Protein AF-0000000084527127 (afdb_homodimer)

Structure (mmCIF, N/CA/C/O backbone):
data_AF-0000000084527127-model_v1
#
loop_
_entity.id
_entity.type
_entity.pdbx_description
1 polymer 'Putative transcriptional regulator'
#
loop_
_atom_site.group_PDB
_atom_site.id
_atom_site.type_symbol
_atom_site.label_atom_id
_atom_site.label_alt_id
_atom_site.label_comp_id
_atom_site.label_asym_id
_atom_site.label_entity_id
_atom_site.label_seq_id
_atom_site.pdbx_PDB_ins_code
_atom_site.Cartn_x
_atom_site.Cartn_y
_atom_site.Cartn_z
_atom_site.occupancy
_atom_site.B_iso_or_equiv
_atom_site.auth_seq_id
_atom_site.auth_comp_id
_atom_site.auth_asym_id
_atom_site.auth_atom_id
_atom_site.pdbx_PDB_model_num
ATOM 1 N N . MET A 1 1 ? 4.949 29.25 26.641 1 45.38 1 MET A N 1
ATOM 2 C CA . MET A 1 1 ? 4.742 27.891 27.125 1 45.38 1 MET A CA 1
ATOM 3 C C . MET A 1 1 ? 3.795 27.125 26.219 1 45.38 1 MET A C 1
ATOM 5 O O . MET A 1 1 ? 4.039 25.953 25.906 1 45.38 1 MET A O 1
ATOM 9 N N . SER A 1 2 ? 2.508 27.719 25.766 1 49.47 2 SER A N 1
ATOM 10 C CA . SER A 1 2 ? 1.402 27.188 24.969 1 49.47 2 SER A CA 1
ATOM 11 C C . SER A 1 2 ? 1.816 26.969 23.516 1 49.47 2 SER A C 1
ATOM 13 O O . SER A 1 2 ? 1.464 25.953 22.906 1 49.47 2 SER A O 1
ATOM 15 N N . GLY A 1 3 ? 2.578 27.984 22.953 1 54.62 3 GLY A N 1
ATOM 16 C CA . GLY A 1 3 ? 3.172 27.938 21.625 1 54.62 3 GLY A CA 1
ATOM 17 C C . GLY A 1 3 ? 4.164 26.797 21.453 1 54.62 3 GLY A C 1
ATOM 18 O O . GLY A 1 3 ? 4.238 26.188 20.391 1 54.62 3 GLY A O 1
ATOM 19 N N . ASP A 1 4 ? 4.809 26.531 22.578 1 74.38 4 ASP A N 1
ATOM 20 C CA . ASP A 1 4 ? 5.844 25.5 22.609 1 74.38 4 ASP A CA 1
ATOM 21 C C . ASP A 1 4 ? 5.227 24.094 22.531 1 74.38 4 ASP A C 1
ATOM 23 O O . ASP A 1 4 ? 5.754 23.219 21.844 1 74.38 4 ASP A O 1
ATOM 27 N N . THR A 1 5 ? 3.996 24.109 22.953 1 82.75 5 THR A N 1
ATOM 28 C CA . THR A 1 5 ? 3.332 22.812 22.984 1 82.75 5 THR A CA 1
ATOM 29 C C . THR A 1 5 ? 2.865 22.391 21.594 1 82.75 5 THR A C 1
ATOM 31 O O . THR A 1 5 ? 3.057 21.25 21.188 1 82.75 5 THR A O 1
ATOM 34 N N . THR A 1 6 ? 2.34 23.359 20.875 1 92.12 6 THR A N 1
ATOM 35 C CA . THR A 1 6 ? 1.841 23.062 19.547 1 92.12 6 THR A CA 1
ATOM 36 C C . THR A 1 6 ? 2.992 22.719 18.594 1 92.12 6 THR A C 1
ATOM 38 O O . THR A 1 6 ? 2.865 21.844 17.734 1 92.12 6 THR A O 1
ATOM 41 N N . THR A 1 7 ? 4.066 23.484 18.828 1 93.44 7 THR A N 1
ATOM 42 C CA . THR A 1 7 ? 5.242 23.219 18 1 93.44 7 THR A CA 1
ATOM 43 C C . THR A 1 7 ? 5.773 21.812 18.25 1 93.44 7 THR A C 1
ATOM 45 O O . THR A 1 7 ? 6.152 21.109 17.328 1 93.44 7 THR A O 1
ATOM 48 N N . ASP A 1 8 ? 5.793 21.422 19.5 1 95.25 8 ASP A N 1
ATOM 49 C CA . ASP A 1 8 ? 6.223 20.062 19.859 1 95.25 8 ASP A CA 1
ATOM 50 C C . ASP A 1 8 ? 5.27 19.016 19.297 1 95.25 8 ASP A C 1
ATOM 52 O O . ASP A 1 8 ? 5.707 17.969 18.812 1 95.25 8 ASP A O 1
ATOM 56 N N . LEU A 1 9 ? 3.984 19.312 19.359 1 96.44 9 LEU A N 1
ATOM 57 C CA . LEU A 1 9 ? 2.971 18.406 18.828 1 96.44 9 LEU A CA 1
ATOM 58 C C . LEU A 1 9 ? 3.113 18.25 17.328 1 96.44 9 LEU A C 1
ATOM 60 O O . LEU A 1 9 ? 3 17.156 16.797 1 96.44 9 LEU A O 1
ATOM 64 N N . ARG A 1 10 ? 3.406 19.297 16.688 1 97.62 10 ARG A N 1
ATOM 65 C CA . ARG A 1 10 ? 3.629 19.312 15.242 1 97.62 10 ARG A CA 1
ATOM 66 C C . ARG A 1 10 ? 4.824 18.438 14.867 1 97.62 10 ARG A C 1
ATOM 68 O O . ARG A 1 10 ? 4.73 17.594 13.977 1 97.62 10 ARG A O 1
ATOM 75 N N . SER A 1 11 ? 5.895 18.656 15.555 1 97.69 11 SER A N 1
ATOM 76 C CA . SER A 1 11 ? 7.113 17.906 15.281 1 97.69 11 SER A CA 1
ATOM 77 C C . SER A 1 11 ? 6.91 16.422 15.547 1 97.69 11 SER A C 1
ATOM 79 O O . SER A 1 11 ? 7.32 15.578 14.742 1 97.69 11 SER A O 1
ATOM 81 N N . ASP A 1 12 ? 6.277 16.109 16.578 1 97.38 12 ASP A N 1
ATOM 82 C CA . ASP A 1 12 ? 6.008 14.711 16.922 1 97.38 12 ASP A CA 1
ATOM 83 C C . ASP A 1 12 ? 5.082 14.062 15.898 1 97.38 12 ASP A C 1
ATOM 85 O O . ASP A 1 12 ? 5.285 12.914 15.516 1 97.38 12 ASP A O 1
ATOM 89 N N . PHE A 1 13 ? 4.098 14.82 15.516 1 98.38 13 PHE A N 1
ATOM 90 C CA . PHE A 1 13 ? 3.16 14.328 14.516 1 98.38 13 PHE A CA 1
ATOM 91 C C . PHE A 1 13 ? 3.883 13.992 13.219 1 98.38 13 PHE A C 1
ATOM 93 O O . PHE A 1 13 ? 3.693 12.914 12.656 1 98.38 13 PHE A O 1
ATOM 100 N N . ILE A 1 14 ? 4.711 14.812 12.742 1 98.56 14 ILE A N 1
ATOM 101 C CA . ILE A 1 14 ? 5.453 14.648 11.492 1 98.56 14 ILE A CA 1
ATOM 102 C C . ILE A 1 14 ? 6.328 13.398 11.578 1 98.56 14 ILE A C 1
ATOM 104 O O . ILE A 1 14 ? 6.348 12.578 10.656 1 98.56 14 ILE A O 1
ATOM 108 N N . GLU A 1 15 ? 6.98 13.195 12.711 1 98.25 15 GLU A N 1
ATOM 109 C CA . GLU A 1 15 ? 7.855 12.047 12.898 1 98.25 15 GLU A CA 1
ATOM 110 C C . GLU A 1 15 ? 7.055 10.742 12.945 1 98.25 15 GLU A C 1
ATOM 112 O O . GLU A 1 15 ? 7.43 9.758 12.312 1 98.25 15 GLU A O 1
ATOM 117 N N . ARG A 1 16 ? 5.965 10.766 13.617 1 97.94 16 ARG A N 1
ATOM 118 C CA . ARG A 1 16 ? 5.133 9.578 13.75 1 97.94 16 ARG A CA 1
ATOM 119 C C . ARG A 1 16 ? 4.531 9.18 12.406 1 97.94 16 ARG A C 1
ATOM 121 O O . ARG A 1 16 ? 4.488 7.996 12.062 1 97.94 16 ARG A O 1
ATOM 128 N N . MET A 1 17 ? 4.156 10.148 11.656 1 98.38 17 MET A N 1
ATOM 129 C CA . MET A 1 17 ? 3.586 9.852 10.352 1 98.38 17 MET A CA 1
ATOM 130 C C . MET A 1 17 ? 4.652 9.312 9.398 1 98.38 17 MET A C 1
ATOM 132 O O . MET A 1 17 ? 4.363 8.477 8.547 1 98.38 17 MET A O 1
ATOM 136 N N . GLY A 1 18 ? 5.863 9.82 9.531 1 98.44 18 GLY A N 1
ATOM 137 C CA . GLY A 1 18 ? 6.957 9.242 8.766 1 98.44 18 GLY A CA 1
ATOM 138 C C . GLY A 1 18 ? 7.137 7.758 9.023 1 98.44 18 GLY A C 1
ATOM 139 O O . GLY A 1 18 ? 7.324 6.98 8.086 1 98.44 18 GLY A O 1
ATOM 140 N N . LEU A 1 19 ? 7.043 7.359 10.289 1 97.38 19 LEU A N 1
ATOM 141 C CA . LEU A 1 19 ? 7.195 5.957 10.664 1 97.38 19 LEU A CA 1
ATOM 142 C C . LEU A 1 19 ? 6.027 5.129 10.148 1 97.38 19 LEU A C 1
ATOM 144 O O . LEU A 1 19 ? 6.215 4.004 9.68 1 97.38 19 LEU A O 1
ATOM 148 N N . ILE A 1 20 ? 4.902 5.668 10.242 1 97.12 20 ILE A N 1
ATOM 149 C CA . ILE A 1 20 ? 3.711 4.988 9.75 1 97.12 20 ILE A CA 1
ATOM 150 C C . ILE A 1 20 ? 3.84 4.758 8.242 1 97.12 20 ILE A C 1
ATOM 152 O O . ILE A 1 20 ? 3.576 3.656 7.754 1 97.12 20 ILE A O 1
ATOM 156 N N . ALA A 1 21 ? 4.301 5.766 7.508 1 95.81 21 ALA A N 1
ATOM 157 C CA . ALA A 1 21 ? 4.496 5.625 6.066 1 95.81 21 ALA A CA 1
ATOM 158 C C . ALA A 1 21 ? 5.48 4.508 5.75 1 95.81 21 ALA A C 1
ATOM 160 O O . ALA A 1 21 ? 5.254 3.709 4.84 1 95.81 21 ALA A O 1
ATOM 161 N N . GLN A 1 22 ? 6.484 4.406 6.5 1 92.44 22 GLN A N 1
ATOM 162 C CA . GLN A 1 22 ? 7.48 3.357 6.305 1 92.44 22 GLN A CA 1
ATOM 163 C C . GLN A 1 22 ? 6.863 1.975 6.5 1 92.44 22 GLN A C 1
ATOM 165 O O . GLN A 1 22 ? 7.145 1.052 5.73 1 92.44 22 GLN A O 1
ATOM 170 N N . GLY A 1 23 ? 6.059 1.878 7.477 1 87.88 23 GLY A N 1
ATOM 171 C CA . GLY A 1 23 ? 5.375 0.62 7.727 1 87.88 23 GLY A CA 1
ATOM 172 C C . GLY A 1 23 ? 4.43 0.222 6.609 1 87.88 23 GLY A C 1
ATOM 173 O O . GLY A 1 23 ? 4.109 -0.958 6.453 1 87.88 23 GLY A O 1
ATOM 174 N N . GLU A 1 24 ? 4.051 1.197 5.793 1 89 24 GLU A N 1
ATOM 175 C CA . GLU A 1 24 ? 3.131 0.952 4.688 1 89 24 GLU A CA 1
ATOM 176 C C . GLU A 1 24 ? 3.879 0.831 3.363 1 89 24 GLU A C 1
ATOM 178 O O . GLU A 1 24 ? 3.262 0.76 2.299 1 89 24 GLU A O 1
ATOM 183 N N . GLY A 1 25 ? 5.199 0.896 3.402 1 85.69 25 GLY A N 1
ATOM 184 C CA . GLY A 1 25 ? 6 0.692 2.205 1 85.69 25 GLY A CA 1
ATOM 185 C C . GLY A 1 25 ? 6.34 1.985 1.487 1 85.69 25 GLY A C 1
ATOM 186 O O . GLY A 1 25 ? 6.84 1.963 0.361 1 85.69 25 GLY A O 1
ATOM 187 N N . MET A 1 26 ? 6.082 3.059 2.049 1 92.62 26 MET A N 1
ATOM 188 C CA . MET A 1 26 ? 6.469 4.352 1.493 1 92.62 26 MET A CA 1
ATOM 189 C C . MET A 1 26 ? 7.738 4.875 2.158 1 92.62 26 MET A C 1
ATOM 191 O O . MET A 1 26 ? 8.031 4.523 3.301 1 92.62 26 MET A O 1
ATOM 195 N N . PRO A 1 27 ? 8.469 5.742 1.434 1 96 27 PRO A N 1
ATOM 196 C CA . PRO A 1 27 ? 9.617 6.371 2.1 1 96 27 PRO A CA 1
ATOM 197 C C . PRO A 1 27 ? 9.203 7.219 3.303 1 96 27 PRO A C 1
ATOM 199 O O . PRO A 1 27 ? 8.18 7.902 3.26 1 96 27 PRO A O 1
ATOM 202 N N . ARG A 1 28 ? 10.008 7.129 4.293 1 97.62 28 ARG A N 1
ATOM 203 C CA . ARG A 1 28 ? 9.781 7.922 5.496 1 97.62 28 ARG A CA 1
ATOM 204 C C . ARG A 1 28 ? 9.672 9.406 5.164 1 97.62 28 ARG A C 1
ATOM 206 O O . ARG A 1 28 ? 8.812 10.109 5.699 1 97.62 28 ARG A O 1
ATOM 213 N N . SER A 1 29 ? 10.508 9.906 4.328 1 98.69 29 SER A N 1
ATOM 214 C CA . SER A 1 29 ? 10.555 11.32 3.971 1 98.69 29 SER A CA 1
ATOM 215 C C . SER A 1 29 ? 9.258 11.766 3.301 1 98.69 29 SER A C 1
ATOM 217 O O . SER A 1 29 ? 8.781 12.875 3.537 1 98.69 29 SER A O 1
ATOM 219 N N . ALA A 1 30 ? 8.68 10.914 2.488 1 98.38 30 ALA A N 1
ATOM 220 C CA . ALA A 1 30 ? 7.406 11.25 1.859 1 98.38 30 ALA A CA 1
ATOM 221 C C . ALA A 1 30 ? 6.293 11.344 2.896 1 98.38 30 ALA A C 1
ATOM 223 O O . ALA A 1 30 ? 5.441 12.234 2.82 1 98.38 30 ALA A O 1
ATOM 224 N N . GLY A 1 31 ? 6.375 10.438 3.879 1 98.62 31 GLY A N 1
ATOM 225 C CA . GLY A 1 31 ? 5.418 10.508 4.969 1 98.62 31 GLY A CA 1
ATOM 226 C C . GLY A 1 31 ? 5.535 11.773 5.793 1 98.62 31 GLY A C 1
ATOM 227 O O . GLY A 1 31 ? 4.527 12.398 6.129 1 98.62 31 GLY A O 1
ATOM 228 N N . ARG A 1 32 ? 6.727 12.125 6.066 1 98.88 32 ARG A N 1
ATOM 229 C CA . ARG A 1 32 ? 6.969 13.352 6.816 1 98.88 32 ARG A CA 1
ATOM 230 C C . ARG A 1 32 ? 6.508 14.578 6.027 1 98.88 32 ARG A C 1
ATOM 232 O O . ARG A 1 32 ? 5.918 15.5 6.59 1 98.88 32 ARG A O 1
ATOM 239 N N . MET A 1 33 ? 6.781 14.57 4.793 1 98.88 33 MET A N 1
ATOM 240 C CA . MET A 1 33 ? 6.387 15.695 3.943 1 98.88 33 MET A CA 1
ATOM 241 C C . MET A 1 33 ? 4.871 15.836 3.9 1 98.88 33 MET A C 1
ATOM 243 O O . MET A 1 33 ? 4.344 16.938 4.047 1 98.88 33 MET A O 1
ATOM 247 N N . LEU A 1 34 ? 4.199 14.75 3.723 1 98.81 34 LEU A N 1
ATOM 248 C CA . LEU A 1 34 ? 2.74 14.781 3.697 1 98.81 34 LEU A CA 1
ATOM 249 C C . LEU A 1 34 ? 2.184 15.312 5.016 1 98.81 34 LEU A C 1
ATOM 251 O O . LEU A 1 34 ? 1.292 16.156 5.023 1 98.81 34 LEU A O 1
ATOM 255 N N . ALA A 1 35 ? 2.744 14.812 6.086 1 98.81 35 ALA A N 1
ATOM 256 C CA . ALA A 1 35 ? 2.297 15.227 7.414 1 98.81 35 ALA A CA 1
ATOM 257 C C . ALA A 1 35 ? 2.482 16.734 7.605 1 98.81 35 ALA A C 1
ATOM 259 O O . ALA A 1 35 ? 1.6 17.406 8.141 1 98.81 35 ALA A O 1
ATOM 260 N N . LEU A 1 36 ? 3.578 17.203 7.184 1 98.81 36 LEU A N 1
ATOM 261 C CA . LEU A 1 36 ? 3.877 18.625 7.293 1 98.81 36 LEU A CA 1
ATOM 262 C C . LEU A 1 36 ? 2.867 19.453 6.508 1 98.81 36 LEU A C 1
ATOM 264 O O . LEU A 1 36 ? 2.332 20.438 7.02 1 98.81 36 LEU A O 1
ATOM 268 N N . LEU A 1 37 ? 2.613 19.062 5.324 1 98.81 37 LEU A N 1
ATOM 269 C CA . LEU A 1 37 ? 1.691 19.781 4.461 1 98.81 37 LEU A CA 1
ATOM 270 C C . LEU A 1 37 ? 0.271 19.734 5.012 1 98.81 37 LEU A C 1
ATOM 272 O O . LEU A 1 37 ? -0.479 20.703 4.906 1 98.81 37 LEU A O 1
ATOM 276 N N . ILE A 1 38 ? -0.11 18.641 5.598 1 98.62 38 ILE A N 1
ATOM 277 C CA . ILE A 1 38 ? -1.429 18.516 6.207 1 98.62 38 ILE A CA 1
ATOM 278 C C . ILE A 1 38 ? -1.521 19.438 7.418 1 98.62 38 ILE A C 1
ATOM 280 O O . ILE A 1 38 ? -2.498 20.172 7.574 1 98.62 38 ILE A O 1
ATOM 284 N N . TRP A 1 39 ? -0.528 19.391 8.227 1 98.5 39 TRP A N 1
ATOM 285 C CA . TRP A 1 39 ? -0.552 20.203 9.445 1 98.5 39 TRP A CA 1
ATOM 286 C C . TRP A 1 39 ? -0.608 21.688 9.125 1 98.5 39 TRP A C 1
ATOM 288 O O . TRP A 1 39 ? -1.453 22.422 9.648 1 98.5 39 TRP A O 1
ATOM 298 N N . ASP A 1 40 ? 0.224 22.094 8.227 1 97.81 40 ASP A N 1
ATOM 299 C CA . ASP A 1 40 ? 0.378 23.516 7.973 1 97.81 40 ASP A CA 1
ATOM 300 C C . ASP A 1 40 ? -0.742 24.047 7.074 1 97.81 40 ASP A C 1
ATOM 302 O O . ASP A 1 40 ? -1.19 25.172 7.227 1 97.81 40 ASP A O 1
ATOM 306 N N . GLY A 1 41 ? -1.137 23.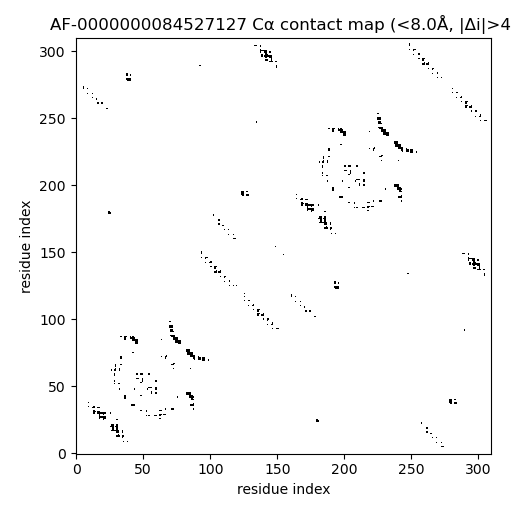266 6.094 1 97.75 41 GLY A N 1
ATOM 307 C CA . GLY A 1 41 ? -2.311 23.578 5.293 1 97.75 41 GLY A CA 1
ATOM 308 C C . GLY A 1 41 ? -2.049 24.656 4.254 1 97.75 41 GLY A C 1
ATOM 309 O O . GLY A 1 41 ? -2.977 25.109 3.58 1 97.75 41 GLY A O 1
ATOM 310 N N . GLU A 1 42 ? -0.783 25.156 4.156 1 96.75 42 GLU A N 1
ATOM 311 C CA . GLU A 1 42 ? -0.398 26.172 3.188 1 96.75 42 GLU A CA 1
ATOM 312 C C . GLU A 1 42 ? 0.731 25.688 2.285 1 96.75 42 GLU A C 1
ATOM 314 O O . GLU A 1 42 ? 1.468 24.766 2.648 1 96.75 42 GLU A O 1
ATOM 319 N N . PRO A 1 43 ? 0.773 26.312 1.081 1 97.69 43 PRO A N 1
ATOM 320 C CA . PRO A 1 43 ? 1.901 25.922 0.23 1 97.69 43 PRO A CA 1
ATOM 321 C C . PRO A 1 43 ? 3.254 26.156 0.9 1 97.69 43 PRO A C 1
ATOM 323 O O . PRO A 1 43 ? 3.441 27.172 1.581 1 97.69 43 PRO A O 1
ATOM 326 N N . ILE A 1 44 ? 4.133 25.203 0.73 1 98.19 44 ILE A N 1
ATOM 327 C CA . ILE A 1 44 ? 5.488 25.328 1.261 1 98.19 44 ILE A CA 1
ATOM 328 C C . ILE A 1 44 ? 6.496 25.25 0.117 1 98.19 44 ILE A C 1
ATOM 330 O O . ILE A 1 44 ? 6.379 24.422 -0.777 1 98.19 44 ILE A O 1
ATOM 334 N N . ALA A 1 45 ? 7.465 26.156 0.136 1 97.75 45 ALA A N 1
ATOM 335 C CA . ALA A 1 45 ? 8.477 26.234 -0.912 1 97.75 45 ALA A CA 1
ATOM 336 C C . ALA A 1 45 ? 9.406 25.031 -0.864 1 97.75 45 ALA A C 1
ATOM 338 O O . ALA A 1 45 ? 9.68 24.484 0.211 1 97.75 45 ALA A O 1
ATOM 339 N N . PHE A 1 46 ? 9.906 24.672 -2.066 1 97.25 46 PHE A N 1
ATOM 340 C CA . PHE A 1 46 ? 10.828 23.562 -2.23 1 97.25 46 PHE A CA 1
ATOM 341 C C . PHE A 1 46 ? 11.977 23.656 -1.229 1 97.25 46 PHE A C 1
ATOM 343 O O . PHE A 1 46 ? 12.242 22.703 -0.494 1 97.25 46 PHE A O 1
ATOM 350 N N . ALA A 1 47 ? 12.547 24.859 -1.05 1 96.81 47 ALA A N 1
ATOM 351 C CA . ALA A 1 47 ? 13.703 25.062 -0.182 1 96.81 47 ALA A CA 1
ATOM 352 C C . ALA A 1 47 ? 13.305 24.969 1.289 1 96.81 47 ALA A C 1
ATOM 354 O O . ALA A 1 47 ? 14.062 24.453 2.113 1 96.81 47 ALA A O 1
ATOM 355 N N . ASP A 1 48 ? 12.18 25.391 1.574 1 98 48 ASP A N 1
ATOM 356 C CA . ASP A 1 48 ? 11.703 25.375 2.955 1 98 48 ASP A CA 1
ATOM 357 C C . ASP A 1 48 ? 11.383 23.953 3.402 1 98 48 ASP A C 1
ATOM 359 O O . ASP A 1 48 ? 11.555 23.609 4.574 1 98 48 ASP A O 1
ATOM 363 N N . LEU A 1 49 ? 10.875 23.141 2.49 1 98.56 49 LEU A N 1
ATOM 364 C CA . LEU A 1 49 ? 10.648 21.734 2.803 1 98.56 49 LEU A CA 1
ATOM 365 C C . LEU A 1 49 ? 11.953 21.047 3.182 1 98.56 49 LEU A C 1
ATOM 367 O O . LEU A 1 49 ? 12.016 20.312 4.172 1 98.56 49 LEU A O 1
ATOM 371 N N . ALA A 1 50 ? 12.992 21.297 2.377 1 98.56 50 ALA A N 1
ATOM 372 C CA . ALA A 1 50 ? 14.305 20.719 2.654 1 98.56 50 ALA A CA 1
ATOM 373 C C . ALA A 1 50 ? 14.805 21.125 4.035 1 98.56 50 ALA A C 1
ATOM 375 O O . ALA A 1 50 ? 15.266 20.297 4.812 1 98.56 50 ALA A O 1
ATOM 376 N N . ALA A 1 51 ? 14.68 22.391 4.363 1 98.44 51 ALA A N 1
ATOM 377 C CA . ALA A 1 51 ? 15.164 22.938 5.625 1 98.44 51 ALA A CA 1
ATOM 378 C C . ALA A 1 51 ? 14.344 22.422 6.801 1 98.44 51 ALA A C 1
ATOM 380 O O . ALA A 1 51 ? 14.906 21.969 7.801 1 98.44 51 ALA A O 1
ATOM 381 N N . THR A 1 52 ? 13 22.438 6.699 1 98.19 52 THR A N 1
ATOM 382 C CA . THR A 1 52 ? 12.109 22.078 7.793 1 98.19 52 THR A CA 1
ATOM 383 C C . THR A 1 52 ? 12.219 20.578 8.109 1 98.19 52 THR A C 1
ATOM 385 O O . THR A 1 52 ? 12.242 20.188 9.281 1 98.19 52 THR A O 1
ATOM 388 N N . LEU A 1 53 ? 12.375 19.781 7.035 1 98.62 53 LEU A N 1
ATOM 389 C CA . LEU A 1 53 ? 12.406 18.344 7.211 1 98.62 53 LEU A CA 1
ATOM 390 C C . LEU A 1 53 ? 13.844 17.844 7.367 1 98.62 53 LEU A C 1
ATOM 392 O O . LEU A 1 53 ? 14.062 16.672 7.707 1 98.62 53 LEU A O 1
ATOM 396 N N . GLN A 1 54 ? 14.773 18.672 7.066 1 98.5 54 GLN A N 1
ATOM 397 C CA . GLN A 1 54 ? 16.188 18.344 7.168 1 98.5 54 GLN A CA 1
ATOM 398 C C . GLN A 1 54 ? 16.547 17.172 6.258 1 98.5 54 GLN A C 1
ATOM 400 O O . GLN A 1 54 ? 17.156 16.203 6.703 1 98.5 54 GLN A O 1
ATOM 405 N N . ILE A 1 55 ? 16.234 17.328 5.027 1 98.62 55 ILE A N 1
ATOM 406 C CA . ILE A 1 55 ? 16.562 16.359 4 1 98.62 55 ILE A CA 1
ATOM 407 C C . ILE A 1 55 ? 17.188 17.062 2.795 1 98.62 55 ILE A C 1
ATOM 409 O O . ILE A 1 55 ? 17.109 18.281 2.678 1 98.62 55 ILE A O 1
ATOM 413 N N . SER A 1 56 ? 17.812 16.312 1.899 1 98.5 56 SER A N 1
ATOM 414 C CA . SER A 1 56 ? 18.453 16.859 0.711 1 98.5 56 SER A CA 1
ATOM 415 C C . SER A 1 56 ? 17.422 17.328 -0.31 1 98.5 56 SER A C 1
ATOM 417 O O . SER A 1 56 ? 16.266 16.922 -0.256 1 98.5 56 SER A O 1
ATOM 419 N N . ARG A 1 57 ? 17.828 18.172 -1.249 1 97.62 57 ARG A N 1
ATOM 420 C CA . ARG A 1 57 ? 17 18.609 -2.363 1 97.62 57 ARG A CA 1
ATOM 421 C C . ARG A 1 57 ? 16.562 17.422 -3.213 1 97.62 57 ARG A C 1
ATOM 423 O O . ARG A 1 57 ? 15.43 17.391 -3.713 1 97.62 57 ARG A O 1
ATOM 430 N N . GLY A 1 58 ? 17.469 16.516 -3.439 1 98.31 58 GLY A N 1
ATOM 431 C CA . GLY A 1 58 ? 17.109 15.305 -4.156 1 98.31 58 GLY A CA 1
ATOM 432 C C . GLY A 1 58 ? 16 14.516 -3.48 1 98.31 58 GLY A C 1
ATOM 433 O O . GLY A 1 58 ? 15.102 14.008 -4.148 1 98.31 58 GLY A O 1
ATOM 434 N N . ASN A 1 59 ? 16.062 14.406 -2.18 1 98.62 59 ASN A N 1
ATOM 435 C CA . ASN A 1 59 ? 15.031 13.711 -1.416 1 98.62 59 ASN A CA 1
ATOM 436 C C . ASN A 1 59 ? 13.695 14.445 -1.482 1 98.62 59 ASN A C 1
ATOM 438 O O . ASN A 1 59 ? 12.648 13.82 -1.623 1 98.62 59 ASN A O 1
ATOM 442 N N . VAL A 1 60 ? 13.727 15.742 -1.4 1 98.62 60 VAL A N 1
ATOM 443 C CA . VAL A 1 60 ? 12.5 16.531 -1.577 1 98.62 60 VAL A CA 1
ATOM 444 C C . VAL A 1 60 ? 11.891 16.219 -2.939 1 98.62 60 VAL A C 1
ATOM 446 O O . VAL A 1 60 ? 10.688 15.945 -3.039 1 98.62 60 VAL A O 1
ATOM 449 N N . SER A 1 61 ? 12.68 16.297 -3.979 1 98.5 61 SER A N 1
ATOM 450 C CA . SER A 1 61 ? 12.195 16.047 -5.336 1 98.5 61 SER A CA 1
ATOM 451 C C . SER A 1 61 ? 11.539 14.68 -5.453 1 98.5 61 SER A C 1
ATOM 453 O O . SER A 1 61 ? 10.438 14.555 -5.98 1 98.5 61 SER A O 1
ATOM 455 N N . THR A 1 62 ? 12.18 13.656 -4.93 1 98.12 62 THR A N 1
ATOM 456 C CA . THR A 1 62 ? 11.68 12.289 -5.047 1 98.12 62 THR A CA 1
ATOM 457 C C . THR A 1 62 ? 10.422 12.102 -4.207 1 98.12 62 THR A C 1
ATOM 459 O O . THR A 1 62 ? 9.461 11.461 -4.645 1 98.12 62 THR A O 1
ATOM 462 N N . SER A 1 63 ? 10.438 12.633 -3.006 1 98.44 63 SER A N 1
ATOM 463 C CA . SER A 1 63 ? 9.266 12.539 -2.143 1 98.44 63 SER A CA 1
ATOM 464 C C . SER A 1 63 ? 8.07 13.266 -2.752 1 98.44 63 SER A C 1
ATOM 466 O O . SER A 1 63 ? 6.953 12.734 -2.768 1 98.44 63 SER A O 1
ATOM 468 N N . ALA A 1 64 ? 8.328 14.438 -3.254 1 98.44 64 ALA A N 1
ATOM 469 C CA . ALA A 1 64 ? 7.27 15.219 -3.887 1 98.44 64 ALA A CA 1
ATOM 470 C C . ALA A 1 64 ? 6.711 14.5 -5.109 1 98.44 64 ALA A C 1
ATOM 472 O O . ALA A 1 64 ? 5.492 14.422 -5.293 1 98.44 64 ALA A O 1
ATOM 473 N N . ARG A 1 65 ? 7.547 14.031 -5.898 1 98 65 ARG A N 1
ATOM 474 C CA . ARG A 1 65 ? 7.113 13.32 -7.102 1 98 65 ARG A CA 1
ATOM 475 C C . ARG A 1 65 ? 6.246 12.117 -6.742 1 98 65 ARG A C 1
ATOM 477 O O . ARG A 1 65 ? 5.227 11.875 -7.387 1 98 65 ARG A O 1
ATOM 484 N N . LEU A 1 66 ? 6.641 11.367 -5.777 1 96.75 66 LEU A N 1
ATOM 485 C CA . LEU A 1 66 ? 5.863 10.211 -5.332 1 96.75 66 LEU A CA 1
ATOM 486 C C . LEU A 1 66 ? 4.48 10.641 -4.852 1 96.75 66 LEU A C 1
ATOM 488 O O . LEU A 1 66 ? 3.475 10.039 -5.219 1 96.75 66 LEU A O 1
ATOM 492 N N . LEU A 1 67 ? 4.457 11.656 -4.043 1 98.12 67 LEU A N 1
ATOM 493 C CA . LEU A 1 67 ? 3.191 12.125 -3.492 1 98.12 67 LEU A CA 1
ATOM 494 C C . LEU A 1 67 ? 2.305 12.711 -4.586 1 98.12 67 LEU A C 1
ATOM 496 O O . LEU A 1 67 ? 1.079 12.594 -4.527 1 98.12 67 LEU A O 1
ATOM 500 N N . GLU A 1 68 ? 2.932 13.336 -5.613 1 97.88 68 GLU A N 1
ATOM 501 C CA . GLU A 1 68 ? 2.184 13.82 -6.773 1 97.88 68 GLU A CA 1
ATOM 502 C C . GLU A 1 68 ? 1.609 12.656 -7.578 1 97.88 68 GLU A C 1
ATOM 504 O O . GLU A 1 68 ? 0.447 12.695 -7.988 1 97.88 68 GLU A O 1
ATOM 509 N N . GLU A 1 69 ? 2.395 11.688 -7.785 1 95.56 69 GLU A N 1
ATOM 510 C CA . GLU A 1 69 ? 1.963 10.5 -8.523 1 95.56 69 GLU A CA 1
ATOM 511 C C . GLU A 1 69 ? 0.776 9.828 -7.844 1 95.56 69 GLU A C 1
ATOM 513 O O . GLU A 1 69 ? -0.085 9.25 -8.508 1 95.56 69 GLU A O 1
ATOM 518 N N . ARG A 1 70 ? 0.696 9.93 -6.535 1 95.75 70 ARG A N 1
ATOM 519 C CA . ARG A 1 70 ? -0.378 9.297 -5.77 1 95.75 70 ARG A CA 1
ATOM 520 C C . ARG A 1 70 ? -1.573 10.234 -5.633 1 95.75 70 ARG A C 1
ATOM 522 O O . ARG A 1 70 ? -2.568 9.898 -4.992 1 95.75 70 ARG A O 1
ATOM 529 N N . GLY A 1 71 ? -1.429 11.445 -6.133 1 97.38 71 GLY A N 1
ATOM 530 C CA . GLY A 1 71 ? -2.529 12.391 -6.129 1 97.38 71 GLY A CA 1
ATOM 531 C C . GLY A 1 71 ? -2.701 13.102 -4.797 1 97.38 71 GLY A C 1
ATOM 532 O O . GLY A 1 71 ? -3.74 13.719 -4.547 1 97.38 71 GLY A O 1
ATOM 533 N N . LEU A 1 72 ? -1.677 13.094 -3.928 1 98.31 72 LEU A N 1
ATOM 534 C CA . LEU A 1 72 ? -1.808 13.609 -2.568 1 98.31 72 LEU A CA 1
ATOM 535 C C . LEU A 1 72 ? -1.333 15.055 -2.488 1 98.31 72 LEU A C 1
ATOM 537 O O . LEU A 1 72 ? -1.824 15.828 -1.665 1 98.31 72 LEU A O 1
ATOM 541 N N . VAL A 1 73 ? -0.373 15.391 -3.332 1 98.62 73 VAL A N 1
ATOM 542 C CA . VAL A 1 73 ? 0.256 16.703 -3.316 1 98.62 73 VAL A CA 1
ATOM 543 C C . VAL A 1 73 ? 0.266 17.297 -4.727 1 98.62 73 VAL A C 1
ATOM 545 O O . VAL A 1 73 ? 0.256 16.547 -5.715 1 98.62 73 VAL A O 1
ATOM 548 N N . ARG A 1 74 ? 0.222 18.531 -4.816 1 98.19 74 ARG A N 1
ATOM 549 C CA . ARG A 1 74 ? 0.343 19.203 -6.102 1 98.19 74 ARG A CA 1
ATOM 550 C C . ARG A 1 74 ? 1.343 20.359 -6.016 1 98.19 74 ARG A C 1
ATOM 552 O O . ARG A 1 74 ? 1.554 20.922 -4.945 1 98.19 74 ARG A O 1
ATOM 559 N N . ARG A 1 75 ? 1.88 20.656 -7.133 1 97.25 75 ARG A N 1
ATOM 560 C CA . ARG A 1 75 ? 2.752 21.828 -7.27 1 97.25 75 ARG A CA 1
ATOM 561 C C . ARG A 1 75 ? 1.945 23.078 -7.59 1 97.25 75 ARG A C 1
ATOM 563 O O . ARG A 1 75 ? 0.981 23.031 -8.352 1 97.25 75 ARG A O 1
ATOM 570 N N . VAL A 1 76 ? 2.342 24.109 -6.93 1 95.44 76 VAL A N 1
ATOM 571 C CA . VAL A 1 76 ? 1.717 25.391 -7.25 1 95.44 76 VAL A CA 1
ATOM 572 C C . VAL A 1 76 ? 2.795 26.438 -7.516 1 95.44 76 VAL A C 1
ATOM 574 O O . VAL A 1 76 ? 3.883 26.375 -6.938 1 95.44 76 VAL A O 1
ATOM 577 N N . SER A 1 77 ? 2.586 27.281 -8.523 1 88.12 77 SER A N 1
ATOM 578 C CA . SER A 1 77 ? 3.525 28.344 -8.859 1 88.12 77 SER A CA 1
ATOM 579 C C . SER A 1 77 ? 3.035 29.688 -8.352 1 88.12 77 SER A C 1
ATOM 581 O O . SER A 1 77 ? 1.83 29.953 -8.336 1 88.12 77 SER A O 1
ATOM 583 N N . ARG A 1 78 ? 3.939 30.344 -7.801 1 87.44 78 ARG A N 1
ATOM 584 C CA . ARG A 1 78 ? 3.709 31.75 -7.473 1 87.44 78 ARG A CA 1
ATOM 585 C C . ARG A 1 78 ? 4.445 32.656 -8.438 1 87.44 78 ARG A C 1
ATOM 587 O O . ARG A 1 78 ? 5.672 32.594 -8.562 1 87.44 78 ARG A O 1
ATOM 594 N N . PRO A 1 79 ? 3.693 33.406 -9.18 1 82.62 79 PRO A N 1
ATOM 595 C CA . PRO A 1 79 ? 4.266 34.25 -10.25 1 82.62 79 PRO A CA 1
ATOM 596 C C . PRO A 1 79 ? 5.566 34.938 -9.828 1 82.62 79 PRO A C 1
ATOM 598 O O . PRO A 1 79 ? 6.504 35.031 -10.625 1 82.62 79 PRO A O 1
ATOM 601 N N . ALA A 1 80 ? 5.602 35.469 -8.82 1 85.19 80 ALA A N 1
ATOM 602 C CA . ALA A 1 80 ? 6.742 36.281 -8.445 1 85.19 80 ALA A CA 1
ATOM 603 C C . ALA A 1 80 ? 7.895 35.438 -7.914 1 85.19 80 ALA A C 1
ATOM 605 O O . ALA A 1 80 ? 8.961 35.969 -7.598 1 85.19 80 ALA A O 1
ATOM 606 N N . GLU A 1 81 ? 7.629 34.188 -7.977 1 84.38 81 GLU A N 1
ATOM 607 C CA . GLU A 1 81 ? 8.641 33.312 -7.375 1 84.38 81 GLU A CA 1
ATOM 608 C C . GLU A 1 81 ? 9.125 32.25 -8.367 1 84.38 81 GLU A C 1
ATOM 610 O O . GLU A 1 81 ? 8.336 31.734 -9.156 1 84.38 81 GLU A O 1
ATOM 615 N N . ARG A 1 82 ? 10.406 32 -8.258 1 83.38 82 ARG A N 1
ATOM 616 C CA . ARG A 1 82 ? 11.062 31.125 -9.234 1 83.38 82 ARG A CA 1
ATOM 617 C C . ARG A 1 82 ? 11.156 29.703 -8.703 1 83.38 82 ARG A C 1
ATOM 619 O O . ARG A 1 82 ? 11.875 28.875 -9.266 1 83.38 82 ARG A O 1
ATOM 626 N N . GLN A 1 83 ? 10.453 29.5 -7.547 1 89.44 83 GLN A N 1
ATOM 627 C CA . GLN A 1 83 ? 10.547 28.156 -7.02 1 89.44 83 GLN A CA 1
ATOM 628 C C . GLN A 1 83 ? 9.172 27.484 -6.949 1 89.44 83 GLN A C 1
ATOM 630 O O . GLN A 1 83 ? 8.148 28.172 -6.926 1 89.44 83 GLN A O 1
ATOM 635 N N . ASP A 1 84 ? 9.289 26.094 -6.918 1 93.88 84 ASP A N 1
ATOM 636 C CA . ASP A 1 84 ? 8.055 25.328 -6.773 1 93.88 84 ASP A CA 1
ATOM 637 C C . ASP A 1 84 ? 7.539 25.375 -5.34 1 93.88 84 ASP A C 1
ATOM 639 O O . ASP A 1 84 ? 8.328 25.375 -4.391 1 93.88 84 ASP A O 1
ATOM 643 N N . PHE A 1 85 ? 6.281 25.516 -5.262 1 97.88 85 PHE A N 1
ATOM 644 C CA . PHE A 1 85 ? 5.59 25.328 -3.992 1 97.88 85 PHE A CA 1
ATOM 645 C C . PHE A 1 85 ? 4.719 24.078 -4.023 1 97.88 85 PHE A C 1
ATOM 647 O O . PHE A 1 85 ? 4.215 23.703 -5.082 1 97.88 85 PHE A O 1
ATOM 654 N N . PHE A 1 86 ? 4.578 23.469 -2.852 1 98.44 86 PHE A N 1
ATOM 655 C CA . PHE A 1 86 ? 3.795 22.234 -2.744 1 98.44 86 PHE A CA 1
ATOM 656 C C . PHE A 1 86 ? 2.705 22.391 -1.688 1 98.44 86 PHE A C 1
ATOM 658 O O . PHE A 1 86 ? 2.932 22.984 -0.635 1 98.44 86 PHE A O 1
ATOM 665 N N . GLN A 1 87 ? 1.629 21.828 -1.969 1 98.38 87 GLN A N 1
ATOM 666 C CA . GLN A 1 87 ? 0.528 21.766 -1.013 1 98.38 87 GLN A CA 1
ATOM 667 C C . GLN A 1 87 ? -0.29 20.5 -1.198 1 98.38 87 GLN A C 1
ATOM 669 O O . GLN A 1 87 ? -0.179 19.828 -2.227 1 98.38 87 GLN A O 1
ATOM 674 N N . ILE A 1 88 ? -1.032 20.141 -0.17 1 98.31 88 ILE A N 1
ATOM 675 C CA . ILE A 1 88 ? -1.945 19.016 -0.296 1 98.31 88 ILE A CA 1
ATOM 676 C C . ILE A 1 88 ? -2.906 19.25 -1.458 1 98.31 88 ILE A C 1
ATOM 678 O O . ILE A 1 88 ? -3.398 20.359 -1.645 1 98.31 88 ILE A O 1
ATOM 682 N N . ALA A 1 89 ? -3.141 18.234 -2.244 1 97.81 89 ALA A N 1
ATOM 683 C CA . ALA A 1 89 ? -4.047 18.344 -3.383 1 97.81 89 ALA A CA 1
ATOM 684 C C . ALA A 1 89 ? -5.5 18.422 -2.924 1 97.81 89 ALA A C 1
ATOM 686 O O . ALA A 1 89 ? -5.855 17.891 -1.872 1 97.81 89 ALA A O 1
ATOM 687 N N . PRO A 1 90 ? -6.32 19.141 -3.797 1 94.25 90 PRO A N 1
ATOM 688 C CA . PRO A 1 90 ? -7.758 19.047 -3.529 1 94.25 90 PRO A CA 1
ATOM 689 C C . PRO A 1 90 ? -8.281 17.609 -3.609 1 94.25 90 PRO A C 1
ATOM 691 O O . PRO A 1 90 ? -7.867 16.844 -4.484 1 94.25 90 PRO A O 1
ATOM 694 N N . ASN A 1 91 ? -9.117 17.156 -2.73 1 94.81 91 ASN A N 1
ATOM 695 C CA . ASN A 1 91 ? -9.68 15.812 -2.691 1 94.81 91 ASN A CA 1
ATOM 696 C C . ASN A 1 91 ? -8.586 14.742 -2.693 1 94.81 91 ASN A C 1
ATOM 698 O O . ASN A 1 91 ? -8.719 13.711 -3.359 1 94.81 91 ASN A O 1
ATOM 702 N N . ALA A 1 92 ? -7.469 15.062 -2.09 1 97.62 92 ALA A N 1
ATOM 703 C CA . ALA A 1 92 ? -6.262 14.242 -2.107 1 97.62 92 ALA A CA 1
ATOM 704 C C . ALA A 1 92 ? -6.586 12.781 -1.78 1 97.62 92 ALA A C 1
ATOM 706 O O . ALA A 1 92 ? -6.188 11.875 -2.508 1 97.62 92 ALA A O 1
ATOM 707 N N . PHE A 1 93 ? -7.41 12.547 -0.759 1 97.69 93 PHE A N 1
ATOM 708 C CA . PHE A 1 93 ? -7.645 11.195 -0.272 1 97.69 93 PHE A CA 1
ATOM 709 C C . PHE A 1 93 ? -8.531 10.414 -1.237 1 97.69 93 PHE A C 1
ATOM 711 O O . PHE A 1 93 ? -8.281 9.242 -1.501 1 97.69 93 PHE A O 1
ATOM 718 N N . LEU A 1 94 ? -9.477 11.078 -1.774 1 96.75 94 LEU A N 1
ATOM 719 C CA . LEU A 1 94 ? -10.305 10.453 -2.799 1 96.75 94 LEU A CA 1
ATOM 720 C C . LEU A 1 94 ? -9.484 10.156 -4.051 1 96.75 94 LEU A C 1
ATOM 722 O O . LEU A 1 94 ? -9.633 9.094 -4.66 1 96.75 94 LEU A O 1
ATOM 726 N N . SER A 1 95 ? -8.672 11.102 -4.434 1 96.31 95 SER A N 1
ATOM 727 C CA . SER A 1 95 ? -7.812 10.906 -5.602 1 96.31 95 SER A CA 1
ATOM 728 C C . SER A 1 95 ? -6.871 9.727 -5.406 1 96.31 95 SER A C 1
ATOM 730 O O . SER A 1 95 ? -6.691 8.914 -6.316 1 96.31 95 SER A O 1
ATOM 732 N N . MET A 1 96 ? -6.309 9.672 -4.254 1 96.44 96 MET A N 1
ATOM 733 C CA . MET A 1 96 ? -5.414 8.562 -3.936 1 96.44 96 MET A CA 1
ATOM 734 C C . MET A 1 96 ? -6.148 7.227 -4.031 1 96.44 96 MET A C 1
ATOM 736 O O . MET A 1 96 ? -5.645 6.277 -4.633 1 96.44 96 MET A O 1
ATOM 740 N N . LEU A 1 97 ? -7.336 7.117 -3.504 1 97.12 97 LEU A N 1
ATOM 741 C CA . LEU A 1 97 ? -8.109 5.879 -3.518 1 97.12 97 LEU A CA 1
ATOM 742 C C . LEU A 1 97 ? -8.5 5.5 -4.941 1 97.12 97 LEU A C 1
ATOM 744 O O . LEU A 1 97 ? -8.453 4.32 -5.309 1 97.12 97 LEU A O 1
ATOM 748 N N . ASN A 1 98 ? -8.852 6.504 -5.711 1 95.62 98 ASN A N 1
ATOM 749 C CA . ASN A 1 98 ? -9.227 6.227 -7.094 1 95.62 98 ASN A CA 1
ATOM 750 C C . ASN A 1 98 ? -8.039 5.711 -7.902 1 95.62 98 ASN A C 1
ATOM 752 O O . ASN A 1 98 ? -8.188 4.777 -8.695 1 95.62 98 ASN A O 1
ATOM 756 N N . GLY A 1 99 ? -6.914 6.328 -7.715 1 95.12 99 GLY A N 1
ATOM 757 C CA . GLY A 1 99 ? -5.719 5.816 -8.367 1 95.12 99 GLY A CA 1
ATOM 758 C C . GLY A 1 99 ? -5.375 4.398 -7.957 1 95.12 99 GLY A C 1
ATOM 759 O O . GLY A 1 99 ? -4.996 3.578 -8.797 1 95.12 99 GLY A O 1
ATOM 760 N N . THR A 1 100 ? -5.543 4.094 -6.699 1 96.06 100 THR A N 1
ATOM 761 C CA . THR A 1 100 ? -5.297 2.746 -6.191 1 96.06 100 THR A CA 1
ATOM 762 C C . THR A 1 100 ? -6.27 1.748 -6.812 1 96.06 100 THR A C 1
ATOM 764 O O . THR A 1 100 ? -5.871 0.652 -7.211 1 96.06 100 THR A O 1
ATOM 767 N N . ARG A 1 101 ? -7.496 2.135 -6.895 1 95.88 101 ARG A N 1
ATOM 768 C CA . ARG A 1 101 ? -8.508 1.265 -7.477 1 95.88 101 ARG A CA 1
ATOM 769 C C . ARG A 1 101 ? -8.164 0.901 -8.914 1 95.88 101 ARG A C 1
ATOM 771 O O . ARG A 1 101 ? -8.297 -0.255 -9.32 1 95.88 101 ARG A O 1
ATOM 778 N N . VAL A 1 102 ? -7.719 1.839 -9.648 1 95.25 102 VAL A N 1
ATOM 779 C CA . VAL A 1 102 ? -7.336 1.597 -11.039 1 95.25 102 VAL A CA 1
ATOM 780 C C . VAL A 1 102 ? -6.184 0.598 -11.094 1 95.25 102 VAL A C 1
ATOM 782 O O . VAL A 1 102 ? -6.199 -0.337 -11.898 1 95.25 102 VAL A O 1
ATOM 785 N N . ARG A 1 103 ? -5.195 0.78 -10.242 1 95.88 103 ARG A N 1
ATOM 786 C CA . ARG A 1 103 ? -4.051 -0.126 -10.219 1 95.88 103 ARG A CA 1
ATOM 787 C C . ARG A 1 103 ? -4.477 -1.539 -9.836 1 95.88 103 ARG A C 1
ATOM 789 O O . ARG A 1 103 ? -4.004 -2.516 -10.422 1 95.88 103 ARG A O 1
ATOM 796 N N . ILE A 1 104 ? -5.41 -1.655 -8.914 1 97.56 104 ILE A N 1
ATOM 797 C CA . ILE A 1 104 ? -5.91 -2.947 -8.461 1 97.56 104 ILE A CA 1
ATOM 798 C C . ILE A 1 104 ? -6.672 -3.633 -9.586 1 97.56 104 ILE A C 1
ATOM 800 O O . ILE A 1 104 ? -6.473 -4.824 -9.844 1 97.56 104 ILE A O 1
ATOM 804 N N . GLU A 1 105 ? -7.457 -2.906 -10.242 1 96.69 105 GLU A N 1
ATOM 805 C CA . GLU A 1 105 ? -8.227 -3.461 -11.352 1 96.69 105 GLU A CA 1
ATOM 806 C C . GLU A 1 105 ? -7.312 -3.904 -12.492 1 96.69 105 GLU A C 1
ATOM 808 O O . GLU A 1 105 ? -7.562 -4.926 -13.133 1 96.69 105 GLU A O 1
ATOM 813 N N . ASN A 1 106 ? -6.285 -3.15 -12.695 1 96.62 106 ASN A N 1
ATOM 814 C CA . ASN A 1 106 ? -5.305 -3.555 -13.695 1 96.62 106 ASN A CA 1
ATOM 815 C C . ASN A 1 106 ? -4.609 -4.859 -13.305 1 96.62 106 ASN A C 1
ATOM 817 O O . ASN A 1 106 ? -4.422 -5.738 -14.148 1 96.62 106 ASN A O 1
ATOM 821 N 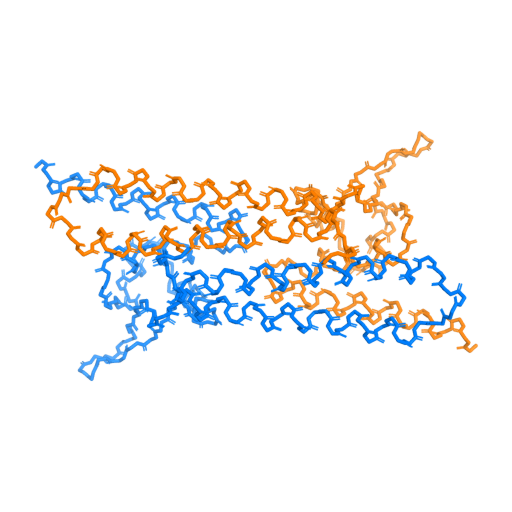N . ALA A 1 107 ? -4.242 -4.941 -12.086 1 97.88 107 ALA A N 1
ATOM 822 C CA . ALA A 1 107 ? -3.611 -6.164 -11.602 1 97.88 107 ALA A CA 1
ATOM 823 C C . ALA A 1 107 ? -4.539 -7.363 -11.766 1 97.88 107 ALA A C 1
ATOM 825 O O . ALA A 1 107 ? -4.129 -8.406 -12.281 1 97.88 107 ALA A O 1
ATOM 826 N N . MET A 1 108 ? -5.758 -7.207 -11.391 1 97.44 108 MET A N 1
ATOM 827 C CA . MET A 1 108 ? -6.758 -8.258 -11.539 1 97.44 108 MET A CA 1
ATOM 828 C C . MET A 1 108 ? -6.898 -8.672 -13 1 97.44 108 MET A C 1
ATOM 830 O O . MET A 1 108 ? -6.977 -9.867 -13.305 1 97.44 108 MET A O 1
ATOM 834 N N . GLY A 1 109 ? -6.922 -7.668 -13.859 1 97.56 109 GLY A N 1
ATOM 835 C CA . GLY A 1 109 ? -7.035 -7.941 -15.281 1 97.56 109 GLY A CA 1
ATOM 836 C C . GLY A 1 109 ? -5.887 -8.766 -15.82 1 97.56 109 GLY A C 1
ATOM 837 O O . GLY A 1 109 ? -6.09 -9.648 -16.656 1 97.56 109 GLY A O 1
ATOM 838 N N . GLU A 1 110 ? -4.719 -8.508 -15.383 1 97.69 110 GLU A N 1
ATOM 839 C CA . GLU A 1 110 ? -3.553 -9.266 -15.82 1 97.69 110 GLU A CA 1
ATOM 840 C C . GLU A 1 110 ? -3.65 -10.727 -15.391 1 97.69 110 GLU A C 1
ATOM 842 O O . GLU A 1 110 ? -3.314 -11.625 -16.156 1 97.69 110 GLU A O 1
ATOM 847 N N . ILE A 1 111 ? -4.117 -10.984 -14.18 1 98.31 111 ILE A N 1
ATOM 848 C CA . ILE A 1 111 ? -4.277 -12.344 -13.68 1 98.31 111 ILE A CA 1
ATOM 849 C C . ILE A 1 111 ? -5.352 -13.07 -14.484 1 98.31 111 ILE A C 1
ATOM 851 O O . ILE A 1 111 ? -5.172 -14.227 -14.883 1 98.31 111 ILE A O 1
ATOM 855 N N . GLU A 1 112 ? -6.418 -12.406 -14.766 1 97.88 112 GLU A N 1
ATOM 856 C CA . GLU A 1 112 ? -7.527 -12.992 -15.508 1 97.88 112 GLU A CA 1
ATOM 857 C C . GLU A 1 112 ? -7.105 -13.352 -16.938 1 97.88 112 GLU A C 1
ATOM 859 O O . GLU A 1 112 ? -7.543 -14.367 -17.484 1 97.88 112 GLU A O 1
ATOM 864 N N . LYS A 1 113 ? -6.301 -12.516 -17.516 1 97.5 113 LYS A N 1
ATOM 865 C CA . LYS A 1 113 ? -5.781 -12.828 -18.844 1 97.5 113 LYS A CA 1
ATOM 866 C C . LYS A 1 113 ? -5 -14.133 -18.844 1 97.5 113 LYS A C 1
ATOM 868 O O . LYS A 1 113 ? -5.133 -14.953 -19.766 1 97.5 113 LYS A O 1
ATOM 873 N N . VAL A 1 114 ? -4.203 -14.328 -17.844 1 97.81 114 VAL A N 1
ATOM 874 C CA . VAL A 1 114 ? -3.438 -15.562 -17.734 1 97.81 114 VAL A CA 1
ATOM 875 C C . VAL A 1 114 ? -4.387 -16.75 -17.547 1 97.81 114 VAL A C 1
ATOM 877 O O . VAL A 1 114 ? -4.227 -17.797 -18.172 1 97.81 114 VAL A O 1
ATOM 880 N N . LEU A 1 115 ? -5.398 -16.562 -16.688 1 97.62 115 LEU A N 1
ATOM 881 C CA . LEU A 1 115 ? -6.363 -17.625 -16.422 1 97.62 115 LEU A CA 1
ATOM 882 C C . LEU A 1 115 ? -7.086 -18.047 -17.703 1 97.62 115 LEU A C 1
ATOM 884 O O . LEU A 1 115 ? -7.363 -19.234 -17.906 1 97.62 115 LEU A O 1
ATOM 888 N N . GLU A 1 116 ? -7.297 -17.078 -18.562 1 96.62 116 GLU A N 1
ATOM 889 C CA . GLU A 1 116 ? -8.008 -17.344 -19.812 1 96.62 116 GLU A CA 1
ATOM 890 C C . GLU A 1 116 ? -7.156 -18.172 -20.766 1 96.62 116 GLU A C 1
ATOM 892 O O . GLU A 1 116 ? -7.688 -18.938 -21.578 1 96.62 116 GLU A O 1
ATOM 897 N N . THR A 1 117 ? -5.914 -18.047 -20.641 1 95.81 117 THR A N 1
ATOM 898 C CA . THR A 1 117 ? -5.008 -18.672 -21.594 1 95.81 117 THR A CA 1
ATOM 899 C C . THR A 1 117 ? -4.449 -19.984 -21.031 1 95.81 117 THR A C 1
ATOM 901 O O . THR A 1 117 ? -3.924 -20.812 -21.766 1 95.81 117 THR A O 1
ATOM 904 N N . LEU A 1 118 ? -4.605 -20.188 -19.766 1 96.06 118 LEU A N 1
ATOM 905 C CA . LEU A 1 118 ? -4.059 -21.359 -19.094 1 96.06 118 LEU A CA 1
ATOM 906 C C . LEU A 1 118 ? -4.789 -22.625 -19.531 1 96.06 118 LEU A C 1
ATOM 908 O O . LEU A 1 118 ? -6.016 -22.688 -19.438 1 96.06 118 LEU A O 1
ATOM 912 N N . PRO A 1 119 ? -4.051 -23.547 -20.031 1 94.62 119 PRO A N 1
ATOM 913 C CA . PRO A 1 119 ? -4.688 -24.797 -20.438 1 94.62 119 PRO A CA 1
ATOM 914 C C . PRO A 1 119 ? -5.441 -25.469 -19.281 1 94.62 119 PRO A C 1
ATOM 916 O O . PRO A 1 119 ? -5.02 -25.391 -18.125 1 94.62 119 PRO A O 1
ATOM 919 N N . ALA A 1 120 ? -6.473 -26.219 -19.609 1 92.69 120 ALA A N 1
ATOM 920 C CA . ALA A 1 120 ? -7.348 -26.859 -18.625 1 92.69 120 ALA A CA 1
ATOM 921 C C . ALA A 1 120 ? -6.59 -27.891 -17.812 1 92.69 120 ALA A C 1
ATOM 923 O O . ALA A 1 120 ? -6.938 -28.156 -16.656 1 92.69 120 ALA A O 1
ATOM 924 N N . ARG A 1 121 ? -5.531 -28.438 -18.375 1 94.31 121 ARG A N 1
ATOM 925 C CA . ARG A 1 121 ? -4.773 -29.484 -17.688 1 94.31 121 ARG A CA 1
ATOM 926 C C . ARG A 1 121 ? -3.992 -28.938 -16.516 1 94.31 121 ARG A C 1
ATOM 928 O O . ARG A 1 121 ? -3.592 -29.672 -15.617 1 94.31 121 ARG A O 1
ATOM 935 N N . GLU A 1 122 ? -3.77 -27.625 -16.578 1 96.06 122 GLU A N 1
ATOM 936 C CA . GLU A 1 122 ? -3.01 -26.984 -15.516 1 96.06 122 GLU A CA 1
ATOM 937 C C . GLU A 1 122 ? -3.91 -26.625 -14.336 1 96.06 122 GLU A C 1
ATOM 939 O O . GLU A 1 122 ? -4.059 -25.453 -14 1 96.06 122 GLU A O 1
ATOM 944 N N . GLN A 1 123 ? -4.395 -27.594 -13.648 1 96.56 123 GLN A N 1
ATOM 945 C CA . GLN A 1 123 ? -5.391 -27.391 -12.602 1 96.56 123 GLN A CA 1
ATOM 946 C C . GLN A 1 123 ? -4.793 -26.672 -11.398 1 96.56 123 GLN A C 1
ATOM 948 O O . GLN A 1 123 ? -5.438 -25.812 -10.789 1 96.56 123 GLN A O 1
ATOM 953 N N . GLY A 1 124 ? -3.559 -27.047 -10.969 1 96.81 124 GLY A N 1
ATOM 954 C CA . GLY A 1 124 ? -2.904 -26.422 -9.828 1 96.81 124 GLY A CA 1
ATOM 955 C C . GLY A 1 124 ? -2.791 -24.906 -9.961 1 96.81 124 GLY A C 1
ATOM 956 O O . GLY A 1 124 ? -3.406 -24.172 -9.188 1 96.81 124 GLY A O 1
ATOM 957 N N . PRO A 1 125 ? -2.084 -24.516 -11.031 1 97.62 125 PRO A N 1
ATOM 958 C CA . PRO A 1 125 ? -1.968 -23.078 -11.258 1 97.62 125 PRO A CA 1
ATOM 959 C C . PRO A 1 125 ? -3.322 -22.391 -11.438 1 97.62 125 PRO A C 1
ATOM 961 O O . PRO A 1 125 ? -3.527 -21.281 -10.945 1 97.62 125 PRO A O 1
ATOM 964 N N . ARG A 1 126 ? -4.219 -23 -12.078 1 97.56 126 ARG A N 1
ATOM 965 C CA . ARG A 1 126 ? -5.535 -22.406 -12.281 1 97.56 126 ARG A CA 1
ATOM 966 C C . ARG A 1 126 ? -6.223 -22.109 -10.953 1 97.56 126 ARG A C 1
ATOM 968 O O . ARG A 1 126 ? -6.773 -21.031 -10.758 1 97.56 126 ARG A O 1
ATOM 975 N N . THR A 1 127 ? -6.191 -23.047 -10.07 1 97.31 127 THR A N 1
ATOM 976 C CA . THR A 1 127 ? -6.832 -22.891 -8.766 1 97.31 127 THR A CA 1
ATOM 977 C C . THR A 1 127 ? -6.184 -21.75 -7.984 1 97.31 127 THR A C 1
ATOM 979 O O . THR A 1 127 ? -6.875 -20.875 -7.461 1 97.31 127 THR A O 1
ATOM 982 N N . ARG A 1 128 ? -4.89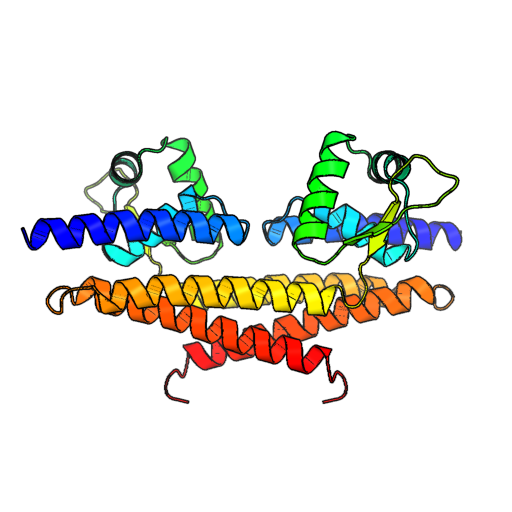8 -21.719 -7.965 1 97.69 128 ARG A N 1
ATOM 983 C CA . ARG A 1 128 ? -4.188 -20.719 -7.16 1 97.69 128 ARG A CA 1
ATOM 984 C C . ARG A 1 128 ? -4.32 -19.328 -7.766 1 97.69 128 ARG A C 1
ATOM 986 O O . ARG A 1 128 ? -4.434 -18.344 -7.039 1 97.69 128 ARG A O 1
ATOM 993 N N . LEU A 1 129 ? -4.309 -19.234 -9.086 1 98.19 129 LEU A N 1
ATOM 994 C CA . LEU A 1 129 ? -4.496 -17.938 -9.727 1 98.19 129 LEU A CA 1
ATOM 995 C C . LEU A 1 129 ? -5.93 -17.453 -9.555 1 98.19 129 LEU A C 1
ATOM 997 O O . LEU A 1 129 ? -6.168 -16.234 -9.445 1 98.19 129 LEU A O 1
ATOM 1001 N N . THR A 1 130 ? -6.867 -18.359 -9.531 1 97.19 130 THR A N 1
ATOM 1002 C CA . THR A 1 130 ? -8.25 -17.984 -9.258 1 97.19 130 THR A CA 1
ATOM 1003 C C . THR A 1 130 ? -8.367 -17.375 -7.863 1 97.19 130 THR A C 1
ATOM 1005 O O . THR A 1 130 ? -9.031 -16.344 -7.68 1 97.19 130 THR A O 1
ATOM 1008 N N . GLU A 1 131 ? -7.73 -17.953 -6.914 1 97 131 GLU A N 1
ATOM 1009 C CA . GLU A 1 131 ? -7.723 -17.406 -5.559 1 97 131 GLU A CA 1
ATOM 1010 C C . GLU A 1 131 ? -7.059 -16.031 -5.52 1 97 131 GLU A C 1
ATOM 1012 O O . GLU A 1 131 ? -7.508 -15.133 -4.801 1 97 131 GLU A O 1
ATOM 1017 N N . TYR A 1 132 ? -6.004 -15.938 -6.219 1 97.94 132 TYR A N 1
ATOM 1018 C CA . TYR A 1 132 ? -5.281 -14.672 -6.305 1 97.94 132 TYR A CA 1
ATOM 1019 C C . TYR A 1 132 ? -6.16 -13.586 -6.918 1 97.94 132 TYR A C 1
ATOM 1021 O O . TYR A 1 132 ? -6.199 -12.461 -6.422 1 97.94 132 TYR A O 1
ATOM 1029 N N . ALA A 1 133 ? -6.918 -13.891 -7.984 1 97.5 133 ALA A N 1
ATOM 1030 C CA . ALA A 1 133 ? -7.859 -12.961 -8.602 1 97.5 133 ALA A CA 1
ATOM 1031 C C . ALA A 1 133 ? -8.969 -12.57 -7.633 1 97.5 133 ALA A C 1
ATOM 1033 O O . ALA A 1 133 ? -9.391 -11.414 -7.586 1 97.5 133 ALA A O 1
ATOM 1034 N N . GLU A 1 134 ? -9.414 -13.531 -6.883 1 96.5 134 GLU A N 1
ATOM 1035 C CA . GLU A 1 134 ? -10.453 -13.258 -5.898 1 96.5 134 GLU A CA 1
ATOM 1036 C C . GLU A 1 134 ? -9.969 -12.289 -4.832 1 96.5 134 GLU A C 1
ATOM 1038 O O . GLU A 1 134 ? -10.734 -11.461 -4.34 1 96.5 134 GLU A O 1
ATOM 1043 N N . PHE A 1 135 ? -8.789 -12.453 -4.488 1 97.62 135 PHE A N 1
ATOM 1044 C CA . PHE A 1 135 ? -8.188 -11.508 -3.559 1 97.62 135 PHE A CA 1
ATOM 1045 C C . PHE A 1 135 ? -8.258 -10.094 -4.109 1 97.62 135 PHE A C 1
ATOM 1047 O O . PHE A 1 135 ? -8.703 -9.172 -3.416 1 97.62 135 PHE A O 1
ATOM 1054 N N . TYR A 1 136 ? -7.84 -9.906 -5.312 1 97.69 136 TYR A N 1
ATOM 1055 C CA . TYR A 1 136 ? -7.863 -8.57 -5.906 1 97.69 136 TYR A CA 1
ATOM 1056 C C . TYR A 1 136 ? -9.297 -8.062 -6.047 1 97.69 136 TYR A C 1
ATOM 1058 O O . TYR A 1 136 ? -9.547 -6.867 -5.902 1 97.69 136 TYR A O 1
ATOM 1066 N N . ARG A 1 137 ? -10.195 -8.945 -6.32 1 96.81 137 ARG A N 1
ATOM 1067 C CA . ARG A 1 137 ? -11.594 -8.547 -6.383 1 96.81 137 ARG A CA 1
ATOM 1068 C C . ARG A 1 137 ? -12.086 -8.062 -5.023 1 96.81 137 ARG A C 1
ATOM 1070 O O . ARG A 1 137 ? -12.82 -7.07 -4.938 1 96.81 137 ARG A O 1
ATOM 1077 N N . ALA A 1 138 ? -11.703 -8.75 -4.016 1 97.44 138 ALA A N 1
ATOM 1078 C CA . ALA A 1 138 ? -12.078 -8.352 -2.662 1 97.44 138 ALA A CA 1
ATOM 1079 C C . ALA A 1 138 ? -11.508 -6.973 -2.328 1 97.44 138 ALA A C 1
ATOM 1081 O O . ALA A 1 138 ? -12.195 -6.137 -1.735 1 97.44 138 ALA A O 1
ATOM 1082 N N . ILE A 1 139 ? -10.297 -6.742 -2.684 1 98 139 ILE A N 1
ATOM 1083 C CA . ILE A 1 139 ? -9.664 -5.453 -2.424 1 98 139 ILE A CA 1
ATOM 1084 C C . ILE A 1 139 ? -10.391 -4.355 -3.195 1 98 139 ILE A C 1
ATOM 1086 O O . ILE A 1 139 ? -10.656 -3.277 -2.656 1 98 139 ILE A O 1
ATOM 1090 N N . ALA A 1 140 ? -10.68 -4.625 -4.461 1 97.69 140 ALA A N 1
ATOM 1091 C CA . ALA A 1 140 ? -11.414 -3.65 -5.262 1 97.69 140 ALA A CA 1
ATOM 1092 C C . ALA A 1 140 ? -12.742 -3.289 -4.605 1 97.69 140 ALA A C 1
ATOM 1094 O O . ALA A 1 140 ? -13.109 -2.113 -4.547 1 97.69 140 ALA A O 1
ATOM 1095 N N . ASP A 1 141 ? -13.406 -4.246 -4.102 1 96.88 141 ASP A N 1
ATOM 1096 C CA . ASP A 1 141 ? -14.664 -4.008 -3.406 1 96.88 141 ASP A CA 1
ATOM 1097 C C . ASP A 1 141 ? -14.453 -3.176 -2.146 1 96.88 141 ASP A C 1
ATOM 1099 O O . ASP A 1 141 ? -15.25 -2.289 -1.838 1 96.88 141 ASP A O 1
ATOM 1103 N N . GLY A 1 142 ? -13.414 -3.543 -1.445 1 97.94 142 GLY A N 1
ATOM 1104 C CA . GLY A 1 142 ? -13.062 -2.746 -0.281 1 97.94 142 GLY A CA 1
ATOM 1105 C C . GLY A 1 142 ? -12.773 -1.297 -0.616 1 97.94 142 GLY A C 1
ATOM 1106 O O . GLY A 1 142 ? -13.211 -0.389 0.095 1 97.94 142 GLY A O 1
ATOM 1107 N N . LEU A 1 143 ? -12.062 -1.053 -1.708 1 97.94 143 LEU A N 1
ATOM 1108 C CA . LEU A 1 143 ? -11.742 0.305 -2.137 1 97.94 143 LEU A CA 1
ATOM 1109 C C . LEU A 1 143 ? -13.016 1.076 -2.492 1 97.94 143 LEU A C 1
ATOM 1111 O O . LEU A 1 143 ? -13.117 2.27 -2.197 1 97.94 143 LEU A O 1
ATOM 1115 N N . GLN A 1 144 ? -13.875 0.403 -3.135 1 97.06 144 GLN A N 1
ATOM 1116 C CA . GLN A 1 144 ? -15.148 1.044 -3.447 1 97.06 144 GLN A CA 1
ATOM 1117 C C . GLN A 1 144 ? -15.883 1.46 -2.174 1 97.06 144 GLN A C 1
ATOM 1119 O O . GLN A 1 144 ? -16.453 2.549 -2.109 1 97.06 144 GLN A O 1
ATOM 1124 N N . THR A 1 145 ? -15.898 0.612 -1.18 1 97.25 145 THR A N 1
ATOM 1125 C CA . THR A 1 145 ? -16.516 0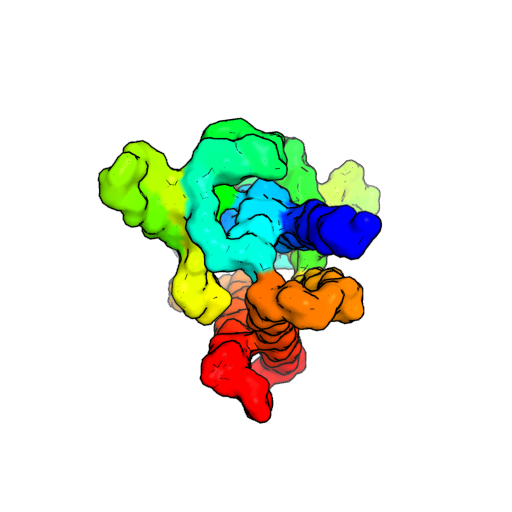.927 0.104 1 97.25 145 THR A CA 1
ATOM 1126 C C . THR A 1 145 ? -15.852 2.145 0.74 1 97.25 145 THR A C 1
ATOM 1128 O O . THR A 1 145 ? -16.531 3.02 1.28 1 97.25 145 THR A O 1
ATOM 1131 N N . ALA A 1 146 ? -14.531 2.211 0.7 1 97.94 146 ALA A N 1
ATOM 1132 C CA . ALA A 1 146 ? -13.789 3.346 1.252 1 97.94 146 ALA A CA 1
ATOM 1133 C C . ALA A 1 146 ? -14.148 4.637 0.52 1 97.94 146 ALA A C 1
ATOM 1135 O O . ALA A 1 146 ? -14.359 5.676 1.148 1 97.94 146 ALA A O 1
ATOM 1136 N N . VAL A 1 147 ? -14.211 4.57 -0.758 1 97.31 147 VAL A N 1
ATOM 1137 C CA . VAL A 1 147 ? -14.555 5.73 -1.575 1 97.31 147 VAL A CA 1
ATOM 1138 C C . VAL A 1 147 ? -15.961 6.207 -1.226 1 97.31 147 VAL A C 1
ATOM 1140 O O . VAL A 1 147 ? -16.188 7.406 -1.034 1 97.31 147 VAL A O 1
ATOM 1143 N N . ASP A 1 148 ? -16.906 5.289 -1.101 1 96.19 148 ASP A N 1
ATOM 1144 C CA . ASP A 1 148 ? -18.281 5.621 -0.777 1 96.19 148 ASP A CA 1
ATOM 1145 C C . ASP A 1 148 ? -18.391 6.309 0.584 1 96.19 148 ASP A C 1
ATOM 1147 O O . ASP A 1 148 ? -19.125 7.273 0.747 1 96.19 148 ASP A O 1
ATOM 1151 N N . ARG A 1 149 ? -17.656 5.816 1.489 1 94.81 149 ARG A N 1
ATOM 1152 C CA . ARG A 1 149 ? -17.656 6.402 2.826 1 94.81 149 ARG A CA 1
ATOM 1153 C C . ARG A 1 149 ? -17.125 7.828 2.797 1 94.81 149 ARG A C 1
ATOM 1155 O O . ARG A 1 149 ? -17.672 8.719 3.449 1 94.81 149 ARG A O 1
ATOM 1162 N N . LEU A 1 150 ? -16.031 8.039 2.045 1 94.75 150 LEU A N 1
ATOM 1163 C CA . LEU A 1 150 ? -15.391 9.359 2.008 1 94.75 150 LEU A CA 1
ATOM 1164 C C . LEU A 1 150 ? -16.281 10.367 1.297 1 94.75 150 LEU A C 1
ATOM 1166 O O . LEU A 1 150 ? -16.266 11.562 1.618 1 94.75 150 LEU A O 1
ATOM 1170 N N . GLN A 1 151 ? -17.031 9.906 0.39 1 93.12 151 GLN A N 1
ATOM 1171 C CA . GLN A 1 151 ? -17.906 10.781 -0.363 1 93.12 151 GLN A CA 1
ATOM 1172 C C . GLN A 1 151 ? -19.188 11.07 0.417 1 93.12 151 GLN A C 1
ATOM 1174 O O . GLN A 1 151 ? -19.875 12.07 0.166 1 93.12 151 GLN A O 1
ATOM 1179 N N . SER A 1 152 ? -19.625 10.164 1.344 1 84.5 152 SER A N 1
ATOM 1180 C CA . SER A 1 152 ? -20.828 10.32 2.17 1 84.5 152 SER A CA 1
ATOM 1181 C C . SER A 1 152 ? -20.5 10.086 3.645 1 84.5 152 SER A C 1
ATOM 1183 O O . SER A 1 152 ? -20.953 9.102 4.23 1 84.5 152 SER A O 1
ATOM 1185 N N . PRO A 1 153 ? -19.75 10.805 4.32 1 66.5 153 PRO A N 1
ATOM 1186 C CA . PRO A 1 153 ? -19.219 10.5 5.656 1 66.5 153 PRO A CA 1
ATOM 1187 C C . PRO A 1 153 ? -20.328 10.273 6.684 1 66.5 153 PRO A C 1
ATOM 1189 O O . PRO A 1 153 ? -20.109 9.578 7.68 1 66.5 153 PRO A O 1
ATOM 1192 N N . GLY A 1 154 ? -21.547 10.875 6.609 1 62.06 154 GLY A N 1
ATOM 1193 C CA . GLY A 1 154 ? -22.625 10.766 7.578 1 62.06 154 GLY A CA 1
ATOM 1194 C C . GLY A 1 154 ? -23.297 9.406 7.582 1 62.06 154 GLY A C 1
ATOM 1195 O O . GLY A 1 154 ? -24.156 9.133 8.422 1 62.06 154 GLY A O 1
ATOM 1196 N N . ARG A 1 155 ? -23.016 8.367 6.598 1 45.38 155 ARG A N 1
ATOM 1197 C CA . ARG A 1 155 ? -23.797 7.133 6.582 1 45.38 155 ARG A CA 1
ATOM 1198 C C . ARG A 1 155 ? -23 5.969 7.152 1 45.38 155 ARG A C 1
ATOM 1200 O O . ARG A 1 155 ? -21.781 5.902 6.984 1 45.38 155 ARG A O 1
ATOM 1207 N N . MET B 1 1 ? 5.57 -28.453 -28.031 1 45.47 1 MET B N 1
ATOM 1208 C CA . MET B 1 1 ? 4.949 -27.188 -28.406 1 45.47 1 MET B CA 1
ATOM 1209 C C . MET B 1 1 ? 4.078 -26.641 -27.281 1 45.47 1 MET B C 1
ATOM 1211 O O . MET B 1 1 ? 4.102 -25.438 -27.016 1 45.47 1 MET B O 1
ATOM 1215 N N . SER B 1 2 ? 3.129 -27.516 -26.578 1 49.31 2 SER B N 1
ATOM 1216 C CA . SER B 1 2 ? 2.146 -27.234 -25.531 1 49.31 2 SER B CA 1
ATOM 1217 C C . SER B 1 2 ? 2.824 -26.891 -24.203 1 49.31 2 SER B C 1
ATOM 1219 O O . SER B 1 2 ? 2.396 -25.984 -23.5 1 49.31 2 SER B O 1
ATOM 1221 N N . GLY B 1 3 ? 3.906 -27.703 -23.844 1 54.66 3 GLY B N 1
ATOM 1222 C CA . GLY B 1 3 ? 4.762 -27.484 -22.688 1 54.66 3 GLY B CA 1
ATOM 1223 C C . GLY B 1 3 ? 5.477 -26.141 -22.719 1 54.66 3 GLY B C 1
ATOM 1224 O O . GLY B 1 3 ? 5.645 -25.5 -21.672 1 54.66 3 GLY B O 1
ATOM 1225 N N . ASP B 1 4 ? 5.789 -25.766 -23.938 1 74.31 4 ASP B N 1
ATOM 1226 C CA . ASP B 1 4 ? 6.508 -24.516 -24.188 1 74.31 4 ASP B CA 1
ATOM 1227 C C . ASP B 1 4 ? 5.617 -23.297 -23.938 1 74.31 4 ASP B C 1
ATOM 1229 O O . ASP B 1 4 ? 6.066 -22.297 -23.375 1 74.31 4 ASP B O 1
ATOM 1233 N N . THR B 1 5 ? 4.355 -23.625 -24.047 1 82.88 5 THR B N 1
ATOM 1234 C CA . THR B 1 5 ? 3.414 -22.516 -23.906 1 82.88 5 THR B CA 1
ATOM 1235 C C . THR B 1 5 ? 3.191 -22.188 -22.422 1 82.88 5 THR B C 1
ATOM 1237 O O . THR B 1 5 ? 3.193 -21.016 -22.031 1 82.88 5 THR B O 1
ATOM 1240 N N . THR B 1 6 ? 3.102 -23.234 -21.625 1 92.25 6 THR B N 1
ATOM 1241 C CA . THR B 1 6 ? 2.857 -23.016 -20.203 1 92.25 6 THR B CA 1
ATOM 1242 C C . THR B 1 6 ? 4.082 -22.391 -19.547 1 92.25 6 THR B C 1
ATOM 1244 O O . THR B 1 6 ? 3.945 -21.547 -18.656 1 92.25 6 THR B O 1
ATOM 1247 N N . THR B 1 7 ? 5.23 -22.891 -20.031 1 93.62 7 THR B N 1
ATOM 1248 C CA . THR B 1 7 ? 6.465 -22.328 -19.484 1 93.62 7 THR B CA 1
ATOM 1249 C C . THR B 1 7 ? 6.57 -20.844 -19.812 1 93.62 7 THR B C 1
ATOM 1251 O O . THR B 1 7 ? 6.969 -20.031 -18.969 1 93.62 7 THR B O 1
ATOM 1254 N N . ASP B 1 8 ? 6.223 -20.469 -21.031 1 95.38 8 ASP B N 1
ATOM 1255 C CA . ASP B 1 8 ? 6.223 -19.078 -21.438 1 95.38 8 ASP B CA 1
ATOM 1256 C C . ASP B 1 8 ? 5.199 -18.266 -20.641 1 95.38 8 ASP B C 1
ATOM 1258 O O . ASP B 1 8 ? 5.473 -17.141 -20.219 1 95.38 8 ASP B O 1
ATOM 1262 N N . LEU B 1 9 ? 4.035 -18.859 -20.422 1 96.5 9 LEU B N 1
ATOM 1263 C CA . LEU B 1 9 ? 2.98 -18.203 -19.656 1 96.5 9 LEU B CA 1
ATOM 1264 C C . LEU B 1 9 ? 3.418 -17.984 -18.203 1 96.5 9 LEU B C 1
ATOM 1266 O O . LEU B 1 9 ? 3.166 -16.922 -17.641 1 96.5 9 LEU B O 1
ATOM 1270 N N . ARG B 1 10 ? 4.094 -18.922 -17.672 1 97.69 10 ARG B N 1
ATOM 1271 C CA . ARG B 1 10 ? 4.633 -18.828 -16.328 1 97.69 10 ARG B CA 1
ATOM 1272 C C . ARG B 1 10 ? 5.637 -17.688 -16.203 1 97.69 10 ARG B C 1
ATOM 1274 O O . ARG B 1 10 ? 5.543 -16.859 -15.297 1 97.69 10 ARG B O 1
ATOM 1281 N N . SER B 1 11 ? 6.547 -17.672 -17.125 1 97.75 11 SER B N 1
ATOM 1282 C CA . SER B 1 11 ? 7.578 -16.641 -17.109 1 97.75 11 SER B CA 1
ATOM 1283 C C . SER B 1 11 ? 6.973 -15.25 -17.281 1 97.75 11 SER B C 1
ATOM 1285 O O . SER B 1 11 ? 7.34 -14.312 -16.562 1 97.75 11 SER B O 1
ATOM 1287 N N . ASP B 1 12 ? 6.066 -15.125 -18.141 1 97.38 12 ASP B N 1
ATOM 1288 C CA . ASP B 1 12 ? 5.402 -13.844 -18.375 1 97.38 12 ASP B CA 1
ATOM 1289 C C . ASP B 1 12 ? 4.602 -13.406 -17.141 1 97.38 12 ASP B C 1
ATOM 1291 O O . ASP B 1 12 ? 4.602 -12.227 -16.781 1 97.38 12 ASP B O 1
ATOM 1295 N N . PHE B 1 13 ? 3.941 -14.367 -16.578 1 98.38 13 PHE B N 1
ATOM 1296 C CA . PHE B 1 13 ? 3.164 -14.086 -15.383 1 98.38 13 PHE B CA 1
ATOM 1297 C C . PHE B 1 13 ? 4.059 -13.547 -14.273 1 98.38 13 PHE B C 1
ATOM 1299 O O . PHE B 1 13 ? 3.752 -12.523 -13.656 1 98.38 13 PHE B O 1
ATOM 1306 N N . ILE B 1 14 ? 5.148 -14.133 -14.008 1 98.56 14 ILE B N 1
ATOM 1307 C CA . ILE B 1 14 ? 6.09 -13.758 -12.961 1 98.56 14 ILE B CA 1
ATOM 1308 C C . ILE B 1 14 ? 6.602 -12.344 -13.203 1 98.56 14 ILE B C 1
ATOM 1310 O O . ILE B 1 14 ? 6.637 -11.516 -12.289 1 98.56 14 ILE B O 1
ATOM 1314 N N . GLU B 1 15 ? 6.918 -12.016 -14.445 1 98.31 15 GLU B N 1
ATOM 1315 C CA . GLU B 1 15 ? 7.426 -10.695 -14.789 1 98.31 15 GLU B CA 1
ATOM 1316 C C . GLU B 1 15 ? 6.352 -9.625 -14.617 1 98.31 15 GLU B C 1
ATOM 1318 O O . GLU B 1 15 ? 6.613 -8.562 -14.062 1 98.31 15 GLU B O 1
ATOM 1323 N N . ARG B 1 16 ? 5.16 -9.93 -15.039 1 98 16 ARG B N 1
ATOM 1324 C CA . ARG B 1 16 ? 4.062 -8.969 -14.938 1 98 16 ARG B CA 1
ATOM 1325 C C . ARG B 1 16 ? 3.707 -8.688 -13.484 1 98 16 ARG B C 1
ATOM 1327 O O . ARG B 1 16 ? 3.475 -7.539 -13.109 1 98 16 ARG B O 1
ATOM 1334 N N . MET B 1 17 ? 3.756 -9.703 -12.703 1 98.44 17 MET B N 1
ATOM 1335 C CA . MET B 1 17 ? 3.439 -9.508 -11.289 1 98.44 17 MET B CA 1
ATOM 1336 C C . MET B 1 17 ? 4.535 -8.711 -10.594 1 98.44 17 MET B C 1
ATOM 1338 O O . MET B 1 17 ? 4.254 -7.945 -9.672 1 98.44 17 MET B O 1
ATOM 1342 N N . GLY B 1 18 ? 5.766 -8.922 -11.008 1 98.5 18 GLY B N 1
ATOM 1343 C CA . GLY B 1 18 ? 6.836 -8.07 -10.5 1 98.5 18 GLY B CA 1
ATOM 1344 C C . GLY B 1 18 ? 6.594 -6.594 -10.75 1 98.5 18 GLY B C 1
ATOM 1345 O O . GLY B 1 18 ? 6.797 -5.77 -9.859 1 98.5 18 GLY B O 1
ATOM 1346 N N . LEU B 1 19 ? 6.129 -6.262 -11.953 1 97.44 19 LEU B N 1
ATOM 1347 C CA . LEU B 1 19 ? 5.852 -4.875 -12.32 1 97.44 19 LEU B CA 1
ATOM 1348 C C . LEU B 1 19 ? 4.664 -4.336 -11.531 1 97.44 19 LEU B C 1
ATOM 1350 O O . LEU B 1 19 ? 4.68 -3.184 -11.086 1 97.44 19 LEU B O 1
ATOM 1354 N N . ILE B 1 20 ? 3.707 -5.141 -11.375 1 97.25 20 ILE B N 1
ATOM 1355 C CA . ILE B 1 20 ? 2.531 -4.75 -10.609 1 97.25 20 ILE B CA 1
ATOM 1356 C C . ILE B 1 20 ? 2.938 -4.449 -9.164 1 97.25 20 ILE B C 1
ATOM 1358 O O . ILE B 1 20 ? 2.533 -3.43 -8.602 1 97.25 20 ILE B O 1
ATOM 1362 N N . ALA B 1 21 ? 3.785 -5.293 -8.586 1 95.94 21 ALA B N 1
ATOM 1363 C CA . ALA B 1 21 ? 4.262 -5.07 -7.219 1 95.94 21 ALA B CA 1
ATOM 1364 C C . ALA B 1 21 ? 4.992 -3.738 -7.105 1 95.94 21 ALA B C 1
ATOM 1366 O O . ALA B 1 21 ? 4.789 -2.99 -6.145 1 95.94 21 ALA B O 1
ATOM 1367 N N . GLN B 1 22 ? 5.754 -3.426 -8.055 1 92.5 22 GLN B N 1
ATOM 1368 C CA . GLN B 1 22 ? 6.484 -2.162 -8.07 1 92.5 22 GLN B CA 1
ATOM 1369 C C . GLN B 1 22 ? 5.527 -0.973 -8.078 1 92.5 22 GLN B C 1
ATOM 1371 O O . GLN B 1 22 ? 5.746 0.012 -7.371 1 92.5 22 GLN B O 1
ATOM 1376 N N . GLY B 1 23 ? 4.516 -1.1 -8.844 1 88.06 23 GLY B N 1
ATOM 1377 C CA . GLY B 1 23 ? 3.514 -0.049 -8.898 1 88.06 23 GLY B CA 1
ATOM 1378 C C . GLY B 1 23 ? 2.775 0.142 -7.586 1 88.06 23 GLY B C 1
ATOM 1379 O O . GLY B 1 23 ? 2.221 1.213 -7.332 1 88.06 23 GLY B O 1
ATOM 1380 N N . GLU B 1 24 ? 2.836 -0.877 -6.73 1 89.19 24 GLU B N 1
ATOM 1381 C CA . GLU B 1 24 ? 2.156 -0.83 -5.441 1 89.19 24 GLU B CA 1
ATOM 1382 C C . GLU B 1 24 ? 3.131 -0.496 -4.316 1 89.19 24 GLU B C 1
ATOM 1384 O O . GLU B 1 24 ? 2.77 -0.549 -3.139 1 89.19 24 GLU B O 1
ATOM 1389 N N . GLY B 1 25 ? 4.391 -0.229 -4.668 1 85.75 25 GLY B N 1
ATOM 1390 C CA . GLY B 1 25 ? 5.363 0.196 -3.676 1 85.75 25 GLY B CA 1
ATOM 1391 C C . GLY B 1 25 ? 6.152 -0.957 -3.082 1 85.75 25 GLY B C 1
ATOM 1392 O O . GLY B 1 25 ? 6.863 -0.784 -2.088 1 85.75 25 GLY B O 1
ATOM 1393 N N . MET B 1 26 ? 6.051 -2.068 -3.602 1 92.62 26 MET B N 1
ATOM 1394 C CA . MET B 1 26 ? 6.848 -3.217 -3.178 1 92.62 26 MET B CA 1
ATOM 1395 C C . MET B 1 26 ? 8.023 -3.443 -4.129 1 92.62 26 MET B C 1
ATOM 1397 O O . MET B 1 26 ? 7.957 -3.07 -5.301 1 92.62 26 MET B O 1
ATOM 1401 N N . PRO B 1 27 ? 9.086 -4.078 -3.613 1 96 27 PRO B N 1
ATOM 1402 C CA . PRO B 1 27 ? 10.164 -4.438 -4.535 1 96 27 PRO B CA 1
ATOM 1403 C C . PRO B 1 27 ? 9.711 -5.395 -5.633 1 96 27 PRO B C 1
ATOM 1405 O O . PRO B 1 27 ? 8.922 -6.305 -5.375 1 96 27 PRO B O 1
ATOM 1408 N N . ARG B 1 28 ? 10.219 -5.168 -6.781 1 97.62 28 ARG B N 1
ATOM 1409 C CA . ARG B 1 28 ? 9.93 -6.023 -7.926 1 97.62 28 ARG B CA 1
ATOM 1410 C C . ARG B 1 28 ? 10.258 -7.48 -7.617 1 97.62 28 ARG B C 1
ATOM 1412 O O . ARG B 1 28 ? 9.492 -8.383 -7.961 1 97.62 28 ARG B O 1
ATOM 1419 N N . SER B 1 29 ? 11.352 -7.734 -7 1 98.69 29 SER B N 1
ATOM 1420 C CA . SER B 1 29 ? 11.812 -9.086 -6.703 1 98.69 29 SER B CA 1
ATOM 1421 C C . SER B 1 29 ? 10.844 -9.805 -5.77 1 98.69 29 SER B C 1
ATOM 1423 O O . SER B 1 29 ? 10.602 -11.008 -5.918 1 98.69 29 SER B O 1
ATOM 1425 N N . ALA B 1 30 ? 10.281 -9.102 -4.832 1 98.38 30 ALA B N 1
ATOM 1426 C CA . ALA B 1 30 ? 9.297 -9.711 -3.938 1 98.38 30 ALA B CA 1
ATOM 1427 C C . ALA B 1 30 ? 8.031 -10.102 -4.695 1 98.38 30 ALA B C 1
ATOM 1429 O O . ALA B 1 30 ? 7.461 -11.164 -4.449 1 98.38 30 ALA B O 1
ATOM 1430 N N . GLY B 1 31 ? 7.672 -9.234 -5.641 1 98.62 31 GLY B N 1
ATOM 1431 C CA . GLY B 1 31 ? 6.531 -9.562 -6.488 1 98.62 31 GLY B CA 1
ATOM 1432 C C . GLY B 1 31 ? 6.762 -10.789 -7.348 1 98.62 31 GLY B C 1
ATOM 1433 O O . GLY B 1 31 ? 5.883 -11.641 -7.465 1 98.62 31 GLY B O 1
ATOM 1434 N N . ARG B 1 32 ? 7.918 -10.844 -7.898 1 98.88 32 ARG B N 1
ATOM 1435 C CA . ARG B 1 32 ? 8.266 -12 -8.719 1 98.88 32 ARG B CA 1
ATOM 1436 C C . ARG B 1 32 ? 8.305 -13.273 -7.879 1 98.88 32 ARG B C 1
ATOM 1438 O O . ARG B 1 32 ? 7.832 -14.328 -8.312 1 98.88 32 ARG B O 1
ATOM 1445 N N . MET B 1 33 ? 8.836 -13.172 -6.734 1 98.88 33 MET B N 1
ATOM 1446 C CA . MET B 1 33 ? 8.93 -14.328 -5.852 1 98.88 33 MET B CA 1
ATOM 1447 C C . MET B 1 33 ? 7.539 -14.836 -5.469 1 98.88 33 MET B C 1
ATOM 1449 O O . MET B 1 33 ? 7.27 -16.031 -5.523 1 98.88 33 MET B O 1
ATOM 1453 N N . LEU B 1 34 ? 6.691 -13.938 -5.105 1 98.81 34 LEU B N 1
ATOM 1454 C CA . LEU B 1 34 ? 5.328 -14.32 -4.75 1 98.81 34 LEU B CA 1
ATOM 1455 C C . LEU B 1 34 ? 4.629 -15 -5.922 1 98.81 34 LEU B C 1
ATOM 1457 O O . LEU B 1 34 ? 3.988 -16.031 -5.75 1 98.81 34 LEU B O 1
ATOM 1461 N N . ALA B 1 35 ? 4.789 -14.414 -7.078 1 98.81 35 ALA B N 1
ATOM 1462 C CA . ALA B 1 35 ? 4.164 -14.961 -8.273 1 98.81 35 ALA B CA 1
ATOM 1463 C C . ALA B 1 35 ? 4.656 -16.375 -8.555 1 98.81 35 ALA B C 1
ATOM 1465 O O . ALA B 1 35 ? 3.865 -17.266 -8.891 1 98.81 35 ALA B O 1
ATOM 1466 N N . LEU B 1 36 ? 5.902 -16.562 -8.406 1 98.81 36 LEU B N 1
ATOM 1467 C CA . LEU B 1 36 ? 6.504 -17.875 -8.617 1 98.81 36 LEU B CA 1
ATOM 1468 C C . LEU B 1 36 ? 5.926 -18.906 -7.648 1 98.81 36 LEU B C 1
ATOM 1470 O O . LEU B 1 36 ? 5.543 -20 -8.055 1 98.81 36 LEU B O 1
ATOM 1474 N N . LEU B 1 37 ? 5.867 -18.547 -6.43 1 98.81 37 LEU B N 1
ATOM 1475 C CA . LEU B 1 37 ? 5.371 -19.453 -5.402 1 98.81 37 LEU B CA 1
ATOM 1476 C C . LEU B 1 37 ? 3.891 -19.75 -5.613 1 98.81 37 LEU B C 1
ATOM 1478 O O . LEU B 1 37 ? 3.439 -20.875 -5.367 1 98.81 37 LEU B O 1
ATOM 1482 N N . ILE B 1 38 ? 3.127 -18.781 -6.059 1 98.62 38 ILE B N 1
ATOM 1483 C CA . ILE B 1 38 ? 1.715 -19 -6.352 1 98.62 38 ILE B CA 1
ATOM 1484 C C . ILE B 1 38 ? 1.575 -19.969 -7.531 1 98.62 38 ILE B C 1
ATOM 1486 O O . ILE B 1 38 ? 0.796 -20.922 -7.477 1 98.62 38 ILE B O 1
ATOM 1490 N N . TRP B 1 39 ? 2.32 -19.703 -8.547 1 98.5 39 TRP B N 1
ATOM 1491 C CA . TRP B 1 39 ? 2.211 -20.516 -9.75 1 98.5 39 TRP B CA 1
ATOM 1492 C C . TRP B 1 39 ? 2.588 -21.969 -9.461 1 98.5 39 TRP B C 1
ATOM 1494 O O . TRP B 1 39 ? 1.845 -22.891 -9.805 1 98.5 39 TRP B O 1
ATOM 1504 N N . ASP B 1 40 ? 3.668 -22.141 -8.789 1 97.81 40 ASP B N 1
ATOM 1505 C CA . ASP B 1 40 ? 4.215 -23.484 -8.617 1 97.81 40 ASP B CA 1
ATOM 1506 C C . ASP B 1 40 ? 3.49 -24.234 -7.5 1 97.81 40 ASP B C 1
ATOM 1508 O O . ASP B 1 40 ? 3.305 -25.453 -7.582 1 97.81 40 ASP B O 1
ATOM 1512 N N . GLY B 1 41 ? 3.158 -23.547 -6.43 1 97.69 41 GLY B N 1
ATOM 1513 C CA . GLY B 1 41 ? 2.309 -24.109 -5.398 1 97.69 41 GLY B CA 1
ATOM 1514 C C . GLY B 1 41 ? 3.049 -25.062 -4.469 1 97.69 41 GLY B C 1
ATOM 1515 O O . GLY B 1 41 ? 2.439 -25.688 -3.607 1 97.69 41 GLY B O 1
ATOM 1516 N N . GLU B 1 42 ? 4.387 -25.234 -4.68 1 96.62 42 GLU B N 1
ATOM 1517 C CA . GLU B 1 42 ? 5.215 -26.109 -3.85 1 96.62 42 GLU B CA 1
ATOM 1518 C C . GLU B 1 42 ? 6.367 -25.344 -3.217 1 96.62 42 GLU B C 1
ATOM 1520 O O . GLU B 1 42 ? 6.766 -24.281 -3.717 1 96.62 42 GLU B O 1
ATOM 1525 N N . PRO B 1 43 ? 6.832 -25.891 -2.068 1 97.69 43 PRO B N 1
ATOM 1526 C CA . PRO B 1 43 ? 8 -25.234 -1.485 1 97.69 43 PRO B CA 1
ATOM 1527 C C . PRO B 1 43 ? 9.18 -25.156 -2.453 1 97.69 43 PRO B C 1
ATOM 1529 O O . PRO B 1 43 ? 9.438 -26.109 -3.189 1 97.69 43 PRO B O 1
ATOM 1532 N N . ILE B 1 44 ? 9.82 -24.016 -2.463 1 98.19 44 ILE B N 1
ATOM 1533 C CA . ILE B 1 44 ? 11.008 -23.828 -3.289 1 98.19 44 ILE B CA 1
ATOM 1534 C C . ILE B 1 44 ? 12.203 -23.484 -2.404 1 98.19 44 ILE B C 1
ATOM 1536 O O . ILE B 1 44 ? 12.094 -22.672 -1.485 1 98.19 44 ILE B O 1
ATOM 1540 N N . ALA B 1 45 ? 13.32 -24.125 -2.666 1 97.75 45 ALA B N 1
ATOM 1541 C CA . ALA B 1 45 ? 14.539 -23.922 -1.881 1 97.75 45 ALA B CA 1
ATOM 1542 C C . ALA B 1 45 ? 15.109 -22.516 -2.107 1 97.75 45 ALA B C 1
ATOM 1544 O O . ALA B 1 45 ? 14.992 -21.969 -3.201 1 97.75 45 ALA B O 1
ATOM 1545 N N . PHE B 1 46 ? 15.773 -22.047 -1.041 1 97.25 46 PHE B N 1
ATOM 1546 C CA . PHE B 1 46 ? 16.406 -20.734 -1.064 1 97.25 46 PHE B CA 1
ATOM 1547 C C . PHE B 1 46 ? 17.281 -20.578 -2.303 1 97.25 46 PHE B C 1
ATOM 1549 O O . PHE B 1 46 ? 17.141 -19.609 -3.055 1 97.25 46 PHE B O 1
ATOM 1556 N N . ALA B 1 47 ? 18.078 -21.594 -2.625 1 96.81 47 ALA B N 1
ATOM 1557 C CA . ALA B 1 47 ? 19.016 -21.531 -3.74 1 96.81 47 ALA B CA 1
ATOM 1558 C C . ALA B 1 47 ? 18.297 -21.578 -5.078 1 96.81 47 ALA B C 1
ATOM 1560 O O . ALA B 1 47 ? 18.703 -20.922 -6.039 1 96.81 47 ALA B O 1
ATOM 1561 N N . ASP B 1 48 ? 17.266 -22.281 -5.117 1 98 48 ASP B N 1
ATOM 1562 C CA . ASP B 1 48 ? 16.5 -22.422 -6.352 1 98 48 ASP B CA 1
ATOM 1563 C C . ASP B 1 48 ? 15.758 -21.125 -6.68 1 98 48 ASP B C 1
ATOM 1565 O O . ASP B 1 48 ? 15.578 -20.797 -7.852 1 98 48 ASP B O 1
ATOM 1569 N N . LEU B 1 49 ? 15.289 -20.438 -5.656 1 98.56 49 LEU B N 1
ATOM 1570 C CA . LEU B 1 49 ? 14.664 -19.141 -5.871 1 98.56 49 LEU B CA 1
ATOM 1571 C C . LEU B 1 49 ? 15.648 -18.172 -6.52 1 98.56 49 LEU B C 1
ATOM 1573 O O . LEU B 1 49 ? 15.312 -17.484 -7.48 1 98.56 49 LEU B O 1
ATOM 1577 N N . ALA B 1 50 ? 16.875 -18.141 -5.969 1 98.56 50 ALA B N 1
ATOM 1578 C CA . ALA B 1 50 ? 17.906 -17.266 -6.52 1 98.56 50 ALA B CA 1
ATOM 1579 C C . ALA B 1 50 ? 18.172 -17.594 -7.988 1 98.56 50 ALA B C 1
ATOM 1581 O O . ALA B 1 50 ? 18.234 -16.688 -8.828 1 98.56 50 ALA B O 1
ATOM 1582 N N . ALA B 1 51 ? 18.281 -18.859 -8.312 1 98.44 51 ALA B N 1
ATOM 1583 C CA . ALA B 1 51 ? 18.578 -19.312 -9.664 1 98.44 51 ALA B CA 1
ATOM 1584 C C . ALA B 1 51 ? 17.422 -19.047 -10.609 1 98.44 51 ALA B C 1
ATOM 1586 O O . ALA B 1 51 ? 17.609 -18.484 -11.695 1 98.44 51 ALA B O 1
ATOM 1587 N N . THR B 1 52 ? 16.188 -19.375 -10.211 1 98.19 52 THR B N 1
ATOM 1588 C CA . THR B 1 52 ? 15 -19.266 -11.062 1 98.19 52 THR B CA 1
ATOM 1589 C C . THR B 1 52 ? 14.672 -17.812 -11.359 1 98.19 52 THR B C 1
ATOM 1591 O O . THR B 1 52 ? 14.336 -17.453 -12.492 1 98.19 52 THR B O 1
ATOM 1594 N N . LEU B 1 53 ? 14.875 -16.953 -10.328 1 98.62 53 LEU B N 1
ATOM 1595 C CA . LEU B 1 53 ? 14.516 -15.555 -10.469 1 98.62 53 LEU B CA 1
ATOM 1596 C C . LEU B 1 53 ? 15.719 -14.734 -10.93 1 98.62 53 LEU B C 1
ATOM 1598 O O . LEU B 1 53 ? 15.57 -13.555 -11.273 1 98.62 53 LEU B O 1
ATOM 1602 N N . GLN B 1 54 ? 16.859 -15.305 -10.883 1 98.5 54 GLN B N 1
ATOM 1603 C CA . GLN B 1 54 ? 18.094 -14.648 -11.297 1 98.5 54 GLN B CA 1
ATOM 1604 C C . GLN B 1 54 ? 18.359 -13.406 -10.461 1 98.5 54 GLN B C 1
ATOM 1606 O O . GLN B 1 54 ? 18.609 -12.328 -11.008 1 98.5 54 GLN B O 1
ATOM 1611 N N . ILE B 1 55 ? 18.391 -13.602 -9.195 1 98.62 55 ILE B N 1
ATOM 1612 C CA . ILE B 1 55 ? 18.703 -12.539 -8.25 1 98.62 55 ILE B CA 1
ATOM 1613 C C . ILE B 1 55 ? 19.719 -13.039 -7.23 1 98.62 55 ILE B C 1
ATOM 1615 O O . ILE B 1 55 ? 19.969 -14.25 -7.133 1 98.62 55 ILE B O 1
ATOM 1619 N N . SER B 1 56 ? 20.344 -12.133 -6.48 1 98.5 56 SER B N 1
ATOM 1620 C CA . SER B 1 56 ? 21.344 -12.477 -5.48 1 98.5 56 SER B CA 1
ATOM 1621 C C . SER B 1 56 ? 20.703 -13.141 -4.266 1 98.5 56 SER B C 1
ATOM 1623 O O . SER B 1 56 ? 19.5 -13.023 -4.043 1 98.5 56 SER B O 1
ATOM 1625 N N . ARG B 1 57 ? 21.5 -13.852 -3.467 1 97.56 57 ARG B N 1
ATOM 1626 C CA . ARG B 1 57 ? 21.062 -14.438 -2.203 1 97.56 57 ARG B CA 1
ATOM 1627 C C . ARG B 1 57 ? 20.562 -13.367 -1.245 1 97.56 57 ARG B C 1
ATOM 1629 O O . ARG B 1 57 ? 19.609 -13.594 -0.504 1 97.56 57 ARG B O 1
ATOM 1636 N N . GLY B 1 58 ? 21.266 -12.266 -1.205 1 98.25 58 GLY B N 1
ATOM 1637 C CA . GLY B 1 58 ? 20.797 -11.148 -0.396 1 98.25 58 GLY B CA 1
ATOM 1638 C C . GLY B 1 58 ? 19.406 -10.672 -0.781 1 98.25 58 GLY B C 1
ATOM 1639 O O . GLY B 1 58 ? 18.594 -10.367 0.087 1 98.25 58 GLY B O 1
ATOM 1640 N N . ASN B 1 59 ? 19.141 -10.578 -2.061 1 98.62 59 ASN B N 1
ATOM 1641 C CA . ASN B 1 59 ? 17.828 -10.164 -2.553 1 98.62 59 ASN B CA 1
ATOM 1642 C C . ASN B 1 59 ? 16.766 -11.195 -2.207 1 98.62 59 ASN B C 1
ATOM 1644 O O . ASN B 1 59 ? 15.648 -10.828 -1.816 1 98.62 59 ASN B O 1
ATOM 1648 N N . VAL B 1 60 ? 17.078 -12.445 -2.328 1 98.62 60 VAL B N 1
ATOM 1649 C CA . VAL B 1 60 ? 16.156 -13.492 -1.9 1 98.62 60 VAL B CA 1
ATOM 1650 C C . VAL B 1 60 ? 15.805 -13.305 -0.424 1 98.62 60 VAL B C 1
ATOM 1652 O O . VAL B 1 60 ? 14.633 -13.32 -0.046 1 98.62 60 VAL B O 1
ATOM 1655 N N . SER B 1 61 ? 16.797 -13.164 0.394 1 98.56 61 SER B N 1
ATOM 1656 C CA . SER B 1 61 ? 16.594 -13.016 1.831 1 98.56 61 SER B CA 1
ATOM 1657 C C . SER B 1 61 ? 15.688 -11.828 2.135 1 98.56 61 SER B C 1
ATOM 1659 O O . SER B 1 61 ? 14.734 -11.961 2.908 1 98.56 61 SER B O 1
ATOM 1661 N N . THR B 1 62 ? 15.93 -10.703 1.509 1 98.12 62 THR B N 1
ATOM 1662 C CA . THR B 1 62 ? 15.156 -9.492 1.779 1 98.12 62 THR B CA 1
ATOM 1663 C C . THR B 1 62 ? 13.734 -9.633 1.253 1 98.12 62 THR B C 1
ATOM 1665 O O . THR B 1 62 ? 12.773 -9.227 1.918 1 98.12 62 THR B O 1
ATOM 1668 N N . SER B 1 63 ? 13.594 -10.172 0.08 1 98.44 63 SER B N 1
ATOM 1669 C CA . SER B 1 63 ? 12.266 -10.391 -0.49 1 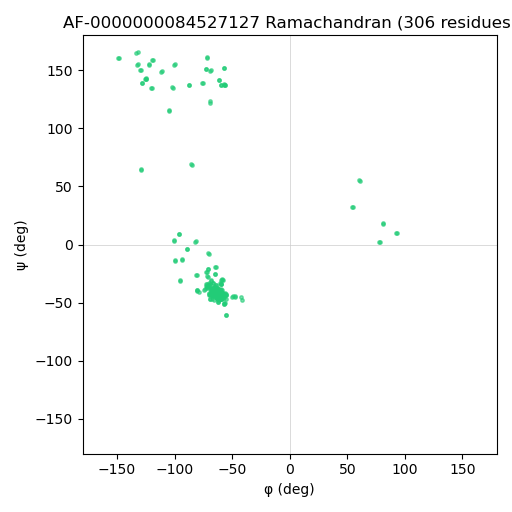98.44 63 SER B CA 1
ATOM 1670 C C . SER B 1 63 ? 11.453 -11.367 0.357 1 98.44 63 SER B C 1
ATOM 1672 O O . SER B 1 63 ? 10.281 -11.117 0.641 1 98.44 63 SER B O 1
ATOM 1674 N N . ALA B 1 64 ? 12.102 -12.422 0.746 1 98.44 64 ALA B N 1
ATOM 1675 C CA . ALA B 1 64 ? 11.43 -13.422 1.581 1 98.44 64 ALA B CA 1
ATOM 1676 C C . ALA B 1 64 ? 11.008 -12.812 2.918 1 98.44 64 ALA B C 1
ATOM 1678 O O . ALA B 1 64 ? 9.883 -13.031 3.377 1 98.44 64 ALA B O 1
ATOM 1679 N N . ARG B 1 65 ? 11.867 -12.148 3.514 1 97.94 65 ARG B N 1
ATOM 1680 C CA . ARG B 1 65 ? 11.57 -11.523 4.801 1 97.94 65 ARG B CA 1
ATOM 1681 C C . ARG B 1 65 ? 10.383 -10.578 4.684 1 97.94 65 ARG B C 1
ATOM 1683 O O . ARG B 1 65 ? 9.5 -10.562 5.551 1 97.94 65 ARG B O 1
ATOM 1690 N N . LEU B 1 66 ? 10.344 -9.773 3.676 1 96.69 66 LEU B N 1
ATOM 1691 C CA . LEU B 1 66 ? 9.234 -8.859 3.453 1 96.69 66 LEU B CA 1
ATOM 1692 C C . LEU B 1 66 ? 7.922 -9.617 3.283 1 96.69 66 LEU B C 1
ATOM 1694 O O . LEU B 1 66 ? 6.906 -9.266 3.891 1 96.69 66 LEU B O 1
ATOM 1698 N N . LEU B 1 67 ? 7.953 -10.633 2.482 1 98.06 67 LEU B N 1
ATOM 1699 C CA . LEU B 1 67 ? 6.746 -11.406 2.223 1 98.06 67 LEU B CA 1
ATOM 1700 C C . LEU B 1 67 ? 6.297 -12.148 3.475 1 98.06 67 LEU B C 1
ATOM 1702 O O . LEU B 1 67 ? 5.098 -12.336 3.699 1 98.06 67 LEU B O 1
ATOM 1706 N N . GLU B 1 68 ? 7.273 -12.586 4.312 1 97.81 68 GLU B N 1
ATOM 1707 C CA . GLU B 1 68 ? 6.945 -13.195 5.594 1 97.81 68 GLU B CA 1
ATOM 1708 C C . GLU B 1 68 ? 6.309 -12.188 6.543 1 97.81 68 GLU B C 1
ATOM 1710 O O . GLU B 1 68 ? 5.312 -12.492 7.203 1 97.81 68 GLU B O 1
ATOM 1715 N N . GLU B 1 69 ? 6.863 -11.047 6.582 1 95.56 69 GLU B N 1
ATOM 1716 C CA . GLU B 1 69 ? 6.34 -9.977 7.434 1 95.56 69 GLU B CA 1
ATOM 1717 C C . GLU B 1 69 ? 4.902 -9.625 7.055 1 95.56 69 GLU B C 1
ATOM 1719 O O . GLU B 1 69 ? 4.102 -9.258 7.914 1 95.56 69 GLU B O 1
ATOM 1724 N N . ARG B 1 70 ? 4.551 -9.781 5.793 1 95.69 70 ARG B N 1
ATOM 1725 C CA . ARG B 1 70 ? 3.215 -9.453 5.309 1 95.69 70 ARG B CA 1
ATOM 1726 C C . ARG B 1 70 ? 2.279 -10.648 5.422 1 95.69 70 ARG B C 1
ATOM 1728 O O . ARG B 1 70 ? 1.113 -10.578 5.031 1 95.69 70 ARG B O 1
ATOM 1735 N N . GLY B 1 71 ? 2.824 -11.773 5.848 1 97.38 71 GLY B N 1
ATOM 1736 C CA . GLY B 1 71 ? 2.016 -12.961 6.074 1 97.38 71 GLY B CA 1
ATOM 1737 C C . GLY B 1 71 ? 1.719 -13.727 4.801 1 97.38 71 GLY B C 1
ATOM 1738 O O . GLY B 1 71 ? 0.833 -14.586 4.781 1 97.38 71 GLY B O 1
ATOM 1739 N N . LEU B 1 72 ? 2.479 -13.5 3.721 1 98.31 72 LEU B N 1
ATOM 1740 C CA . LEU B 1 72 ? 2.17 -14.078 2.416 1 98.31 72 LEU B CA 1
ATOM 1741 C C . LEU B 1 72 ? 2.949 -15.367 2.191 1 98.31 72 LEU B C 1
ATOM 1743 O O . LEU B 1 72 ? 2.484 -16.266 1.481 1 98.31 72 LEU B O 1
ATOM 1747 N N . VAL B 1 73 ? 4.137 -15.438 2.771 1 98.62 73 VAL B N 1
ATOM 1748 C CA . VAL B 1 73 ? 5.039 -16.562 2.58 1 98.62 73 VAL B CA 1
ATOM 1749 C C . VAL B 1 73 ? 5.512 -17.094 3.936 1 98.62 73 VAL B C 1
ATOM 1751 O O . VAL B 1 73 ? 5.555 -16.344 4.914 1 98.62 73 VAL B O 1
ATOM 1754 N N . ARG B 1 74 ? 5.785 -18.297 4 1 98.12 74 ARG B N 1
ATOM 1755 C CA . ARG B 1 74 ? 6.355 -18.891 5.203 1 98.12 74 ARG B CA 1
ATOM 1756 C C . ARG B 1 74 ? 7.555 -19.766 4.863 1 98.12 74 ARG B C 1
ATOM 1758 O O . ARG B 1 74 ? 7.648 -20.297 3.754 1 98.12 74 ARG B O 1
ATOM 1765 N N . ARG B 1 75 ? 8.391 -19.906 5.82 1 97.19 75 ARG B N 1
ATOM 1766 C CA . ARG B 1 75 ? 9.523 -20.828 5.723 1 97.19 75 ARG B CA 1
ATOM 1767 C C . ARG B 1 75 ? 9.133 -22.234 6.18 1 97.19 75 ARG B C 1
ATOM 1769 O O . ARG B 1 75 ? 8.383 -22.391 7.148 1 97.19 75 ARG B O 1
ATOM 1776 N N . VAL B 1 76 ? 9.594 -23.156 5.43 1 95.31 76 VAL B N 1
ATOM 1777 C CA . VAL B 1 76 ? 9.383 -24.531 5.848 1 95.31 76 VAL B CA 1
ATOM 1778 C C . VAL B 1 76 ? 10.711 -25.281 5.832 1 95.31 76 VAL B C 1
ATOM 1780 O O . VAL B 1 76 ? 11.594 -24.984 5.023 1 95.31 76 VAL B O 1
ATOM 1783 N N . SER B 1 77 ? 10.938 -26.109 6.836 1 88.12 77 SER B N 1
ATOM 1784 C CA . SER B 1 77 ? 12.164 -26.906 6.926 1 88.12 77 SER B CA 1
ATOM 1785 C C . SER B 1 77 ? 11.914 -28.344 6.5 1 88.12 77 SER B C 1
ATOM 1787 O O . SER B 1 77 ? 10.844 -28.906 6.77 1 88.12 77 SER B O 1
ATOM 1789 N N . ARG B 1 78 ? 12.805 -28.766 5.738 1 87.44 78 ARG B N 1
ATOM 1790 C CA . ARG B 1 78 ? 12.859 -30.188 5.43 1 87.44 78 ARG B CA 1
ATOM 1791 C C . ARG B 1 78 ? 13.992 -30.875 6.18 1 87.44 78 ARG B C 1
ATOM 1793 O O . ARG B 1 78 ? 15.156 -30.516 6.02 1 87.44 78 ARG B O 1
ATOM 1800 N N . PRO B 1 79 ? 13.625 -31.766 7.066 1 82.5 79 PRO B N 1
ATOM 1801 C CA . PRO B 1 79 ? 14.602 -32.375 7.957 1 82.5 79 PRO B CA 1
ATOM 1802 C C . PRO B 1 79 ? 15.898 -32.75 7.242 1 82.5 79 PRO B C 1
ATOM 1804 O O . PRO B 1 79 ? 16.984 -32.594 7.809 1 82.5 79 PRO B O 1
ATOM 1807 N N . ALA B 1 80 ? 15.828 -33.281 6.242 1 85.25 80 ALA B N 1
ATOM 1808 C CA . ALA B 1 80 ? 17.016 -33.844 5.602 1 85.25 80 ALA B CA 1
ATOM 1809 C C . ALA B 1 80 ? 17.781 -32.75 4.848 1 85.25 80 ALA B C 1
ATOM 1811 O O . ALA B 1 80 ? 18.859 -33.031 4.289 1 85.25 80 ALA B O 1
ATOM 1812 N N . GLU B 1 81 ? 17.266 -31.625 4.973 1 84.44 81 GLU B N 1
ATOM 1813 C CA . GLU B 1 81 ? 17.875 -30.562 4.18 1 84.44 81 GLU B CA 1
ATOM 1814 C C . GLU B 1 81 ? 18.297 -29.391 5.062 1 84.44 81 GLU B C 1
ATOM 1816 O O . GLU B 1 81 ? 17.609 -29.031 6.02 1 84.44 81 GLU B O 1
ATOM 1821 N N . ARG B 1 82 ? 19.438 -28.828 4.699 1 83.25 82 ARG B N 1
ATOM 1822 C CA . ARG B 1 82 ? 20.047 -27.781 5.516 1 83.25 82 ARG B CA 1
ATOM 1823 C C . ARG B 1 82 ? 19.672 -26.391 5.008 1 83.25 82 ARG B C 1
ATOM 1825 O O . ARG B 1 82 ? 20.312 -25.406 5.375 1 83.25 82 ARG B O 1
ATOM 1832 N N . GLN B 1 83 ? 18.703 -26.406 4.047 1 89.31 83 GLN B N 1
ATOM 1833 C CA . GLN B 1 83 ? 18.344 -25.078 3.541 1 89.31 83 GLN B CA 1
ATOM 1834 C C . GLN B 1 83 ? 16.875 -24.766 3.805 1 89.31 83 GLN B C 1
ATOM 1836 O O . GLN B 1 83 ? 16.078 -25.688 4.012 1 89.31 83 GLN B O 1
ATOM 1841 N N . ASP B 1 84 ? 16.641 -23.391 3.783 1 93.81 84 ASP B N 1
ATOM 1842 C CA . ASP B 1 84 ? 15.258 -22.953 3.943 1 93.81 84 ASP B CA 1
ATOM 1843 C C . ASP B 1 84 ? 14.453 -23.172 2.664 1 93.81 84 ASP B C 1
ATOM 1845 O O . ASP B 1 84 ? 14.977 -23.016 1.561 1 93.81 84 ASP B O 1
ATOM 1849 N N . PHE B 1 85 ? 13.297 -23.609 2.869 1 97.88 85 PHE B N 1
ATOM 1850 C CA . PHE B 1 85 ? 12.312 -23.641 1.796 1 97.88 85 PHE B CA 1
ATOM 1851 C C . PHE B 1 85 ? 11.195 -22.641 2.059 1 97.88 85 PHE B C 1
ATOM 1853 O O . PHE B 1 85 ? 10.859 -22.359 3.213 1 97.88 85 PHE B O 1
ATOM 1860 N N . PHE B 1 86 ? 10.648 -22.109 0.97 1 98.44 86 PHE B N 1
ATOM 1861 C CA . PHE B 1 86 ? 9.586 -21.109 1.078 1 98.44 86 PHE B CA 1
ATOM 1862 C C . PHE B 1 86 ? 8.352 -21.547 0.293 1 98.44 86 PHE B C 1
ATOM 1864 O O . PHE B 1 86 ? 8.477 -22.109 -0.797 1 98.44 86 PHE B O 1
ATOM 1871 N N . GLN B 1 87 ? 7.262 -21.266 0.813 1 98.38 87 GLN B N 1
ATOM 1872 C CA . GLN B 1 87 ? 5.992 -21.484 0.135 1 98.38 87 GLN B CA 1
ATOM 1873 C C . GLN B 1 87 ? 4.953 -20.438 0.535 1 98.38 87 GLN B C 1
ATOM 1875 O O . GLN B 1 87 ? 5.129 -19.734 1.53 1 98.38 87 GLN B O 1
ATOM 1880 N N . ILE B 1 88 ? 3.939 -20.297 -0.287 1 98.31 88 ILE B N 1
ATOM 1881 C CA . ILE B 1 88 ? 2.834 -19.406 0.075 1 98.31 88 ILE B CA 1
ATOM 1882 C C . ILE B 1 88 ? 2.246 -19.844 1.416 1 98.31 88 ILE B C 1
ATOM 1884 O O . ILE B 1 88 ? 2.09 -21.047 1.675 1 98.31 88 ILE B O 1
ATOM 1888 N N . ALA B 1 89 ? 1.961 -18.891 2.27 1 97.75 89 ALA B N 1
ATOM 1889 C CA . ALA B 1 89 ? 1.389 -19.188 3.58 1 97.75 89 ALA B CA 1
ATOM 1890 C C . ALA B 1 89 ? -0.066 -19.625 3.459 1 97.75 89 ALA B C 1
ATOM 1892 O O . ALA B 1 89 ? -0.771 -19.219 2.533 1 97.75 89 ALA B O 1
ATOM 1893 N N . PRO B 1 90 ? -0.469 -20.5 4.477 1 94.06 90 PRO B N 1
ATOM 1894 C CA . PRO B 1 90 ? -1.907 -20.766 4.539 1 94.06 90 PRO B CA 1
ATOM 1895 C C . PRO B 1 90 ? -2.732 -19.5 4.773 1 94.06 90 PRO B C 1
ATOM 1897 O O . PRO B 1 90 ? -2.328 -18.625 5.547 1 94.06 90 PRO B O 1
ATOM 1900 N N . ASN B 1 91 ? -3.828 -19.281 4.129 1 94.75 91 ASN B N 1
ATOM 1901 C CA . ASN B 1 91 ? -4.695 -18.109 4.254 1 94.75 91 ASN B CA 1
ATOM 1902 C C . ASN B 1 91 ? -3.922 -16.812 4.035 1 94.75 91 ASN B C 1
ATOM 1904 O O . ASN B 1 91 ? -4.148 -15.828 4.734 1 94.75 91 ASN B O 1
ATOM 1908 N N . ALA B 1 92 ? -2.914 -16.875 3.189 1 97.62 92 ALA B N 1
ATOM 1909 C CA . ALA B 1 92 ? -1.972 -15.781 2.953 1 97.62 92 ALA B CA 1
ATOM 1910 C C . ALA B 1 92 ? -2.705 -14.461 2.744 1 97.62 92 ALA B C 1
ATOM 1912 O O . ALA B 1 92 ? -2.383 -13.453 3.383 1 97.62 92 ALA B O 1
ATOM 1913 N N . PHE B 1 93 ? -3.777 -14.461 1.941 1 97.75 93 PHE B N 1
ATOM 1914 C CA . PHE B 1 93 ? -4.434 -13.219 1.554 1 97.75 93 PHE B CA 1
ATOM 1915 C C . PHE B 1 93 ? -5.238 -12.648 2.715 1 97.75 93 PHE B C 1
ATOM 1917 O O . PHE B 1 93 ? -5.223 -11.438 2.949 1 97.75 93 PHE B O 1
ATOM 1924 N N . LEU B 1 94 ? -5.855 -13.5 3.438 1 96.75 94 LEU B N 1
ATOM 1925 C CA . LEU B 1 94 ? -6.555 -13.062 4.637 1 96.75 94 LEU B CA 1
ATOM 1926 C C . LEU B 1 94 ? -5.57 -12.547 5.684 1 96.75 94 LEU B C 1
ATOM 1928 O O . LEU B 1 94 ? -5.832 -11.539 6.34 1 96.75 94 LEU B O 1
ATOM 1932 N N . SER B 1 95 ? -4.484 -13.25 5.84 1 96.31 95 SER B N 1
ATOM 1933 C CA . SER B 1 95 ? -3.461 -12.828 6.789 1 96.31 95 SER B CA 1
ATOM 1934 C C . SER B 1 95 ? -2.898 -11.461 6.422 1 96.31 95 SER B C 1
ATOM 1936 O O . SER B 1 95 ? -2.717 -10.609 7.293 1 96.31 95 SER B O 1
ATOM 1938 N N . MET B 1 96 ? -2.633 -11.312 5.172 1 96.44 96 MET B N 1
ATOM 1939 C CA . MET B 1 96 ? -2.127 -10.031 4.688 1 96.44 96 MET B CA 1
ATOM 1940 C C . MET B 1 96 ? -3.117 -8.906 4.984 1 96.44 96 MET B C 1
ATOM 1942 O O . MET B 1 96 ? -2.732 -7.848 5.477 1 96.44 96 MET B O 1
ATOM 1946 N N . LEU B 1 97 ? -4.395 -9.102 4.746 1 97.12 97 LEU B N 1
ATOM 1947 C CA . LEU B 1 97 ? -5.418 -8.086 4.973 1 97.12 97 LEU B CA 1
ATOM 1948 C C . LEU B 1 97 ? -5.555 -7.77 6.457 1 97.12 97 LEU B C 1
ATOM 1950 O O . LEU B 1 97 ? -5.711 -6.605 6.836 1 97.12 97 LEU B O 1
ATOM 1954 N N . ASN B 1 98 ? -5.465 -8.797 7.258 1 95.62 98 ASN B N 1
ATOM 1955 C CA . AS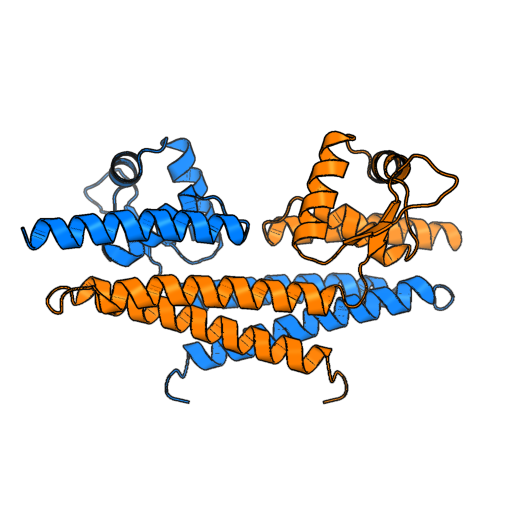N B 1 98 ? -5.57 -8.586 8.695 1 95.62 98 ASN B CA 1
ATOM 1956 C C . ASN B 1 98 ? -4.391 -7.777 9.234 1 95.62 98 ASN B C 1
ATOM 1958 O O . ASN B 1 98 ? -4.57 -6.887 10.062 1 95.62 98 ASN B O 1
ATOM 1962 N N . GLY B 1 99 ? -3.221 -8.117 8.773 1 95.19 99 GLY B N 1
ATOM 1963 C CA . GLY B 1 99 ? -2.064 -7.32 9.156 1 95.19 99 GLY B CA 1
ATOM 1964 C C . GLY B 1 99 ? -2.168 -5.875 8.711 1 95.19 99 GLY B C 1
ATOM 1965 O O . GLY B 1 99 ? -1.816 -4.961 9.461 1 95.19 99 GLY B O 1
ATOM 1966 N N . THR B 1 100 ? -2.684 -5.66 7.535 1 96.06 100 THR B N 1
ATOM 1967 C CA . THR B 1 100 ? -2.887 -4.309 7.023 1 96.06 100 THR B CA 1
ATOM 1968 C C . THR B 1 100 ? -3.9 -3.553 7.875 1 96.06 100 THR B C 1
ATOM 1970 O O . THR B 1 100 ? -3.695 -2.381 8.203 1 96.06 100 THR B O 1
ATOM 1973 N N . ARG B 1 101 ? -4.953 -4.207 8.227 1 95.88 101 ARG B N 1
ATOM 1974 C CA . ARG B 1 101 ? -5.988 -3.588 9.047 1 95.88 101 ARG B CA 1
ATOM 1975 C C . ARG B 1 101 ? -5.418 -3.113 10.383 1 95.88 101 ARG B C 1
ATOM 1977 O O . ARG B 1 101 ? -5.73 -2.012 10.836 1 95.88 101 ARG B O 1
ATOM 1984 N N . VAL B 1 102 ? -4.613 -3.895 10.961 1 95.25 102 VAL B N 1
ATOM 1985 C CA . VAL B 1 102 ? -3.998 -3.531 12.234 1 95.25 102 VAL B CA 1
ATOM 1986 C C . VAL B 1 102 ? -3.133 -2.285 12.055 1 95.25 102 VAL B C 1
ATOM 1988 O O . VAL B 1 102 ? -3.186 -1.359 12.867 1 95.25 102 VAL B O 1
ATOM 1991 N N . ARG B 1 103 ? -2.342 -2.252 11 1 95.75 103 ARG B N 1
ATOM 1992 C CA . ARG B 1 103 ? -1.48 -1.103 10.734 1 95.75 103 ARG B CA 1
ATOM 1993 C C . ARG B 1 103 ? -2.305 0.158 10.5 1 95.75 103 ARG B C 1
ATOM 1995 O O . ARG B 1 103 ? -1.957 1.235 10.984 1 95.75 103 ARG B O 1
ATOM 2002 N N . ILE B 1 104 ? -3.424 0.019 9.82 1 97.5 104 ILE B N 1
ATOM 2003 C CA . ILE B 1 104 ? -4.309 1.141 9.523 1 97.5 104 ILE B CA 1
ATOM 2004 C C . ILE B 1 104 ? -4.934 1.659 10.812 1 97.5 104 ILE B C 1
ATOM 2006 O O . ILE B 1 104 ? -4.977 2.869 11.047 1 97.5 104 ILE B O 1
ATOM 2010 N N . GLU B 1 105 ? -5.355 0.791 11.617 1 96.62 105 GLU B N 1
ATOM 2011 C CA . GLU B 1 105 ? -5.961 1.178 12.891 1 96.62 105 GLU B CA 1
ATOM 2012 C C . GLU B 1 105 ? -4.945 1.859 13.797 1 96.62 105 GLU B C 1
ATOM 2014 O O . GLU B 1 105 ? -5.281 2.811 14.508 1 96.62 105 GLU B O 1
ATOM 2019 N N . ASN B 1 106 ? -3.752 1.381 13.727 1 96.62 106 ASN B N 1
ATOM 2020 C CA . ASN B 1 106 ? -2.693 2.035 14.492 1 96.62 106 ASN B CA 1
ATOM 2021 C C . ASN B 1 106 ? -2.436 3.453 13.992 1 96.62 106 ASN B C 1
ATOM 2023 O O . ASN B 1 106 ? -2.275 4.379 14.789 1 96.62 106 ASN B O 1
ATOM 2027 N N . ALA B 1 107 ? -2.381 3.578 12.727 1 97.81 107 ALA B N 1
ATOM 2028 C CA . ALA B 1 107 ? -2.184 4.902 12.148 1 97.81 107 ALA B CA 1
ATOM 2029 C C . ALA B 1 107 ? -3.309 5.852 12.547 1 97.81 107 ALA B C 1
ATOM 2031 O O . ALA B 1 107 ? -3.053 6.98 12.977 1 97.81 107 ALA B O 1
ATOM 2032 N N . MET B 1 108 ? -4.508 5.402 12.453 1 97.44 108 MET B N 1
ATOM 2033 C CA . MET B 1 108 ? -5.668 6.191 12.859 1 97.44 108 MET B CA 1
ATOM 2034 C C . MET B 1 108 ? -5.566 6.602 14.32 1 97.44 108 MET B C 1
ATOM 2036 O O . MET B 1 108 ? -5.855 7.746 14.672 1 97.44 108 MET B O 1
ATOM 2040 N N . GLY B 1 109 ? -5.164 5.648 15.133 1 97.56 109 GLY B N 1
ATOM 2041 C CA . GLY B 1 109 ? -5.016 5.922 16.547 1 97.56 109 GLY B CA 1
ATOM 2042 C C . GLY B 1 109 ? -4 7.012 16.844 1 97.56 109 GLY B C 1
ATOM 2043 O O . GLY B 1 109 ? -4.215 7.844 17.734 1 97.56 109 GLY B O 1
ATOM 2044 N N . GLU B 1 110 ? -2.945 7.023 16.141 1 97.69 110 GLU B N 1
ATOM 2045 C CA . GLU B 1 110 ? -1.923 8.047 16.328 1 97.69 110 GLU B CA 1
ATOM 2046 C C . GLU B 1 110 ? -2.459 9.43 15.977 1 97.69 110 GLU B C 1
ATOM 2048 O O . GLU B 1 110 ? -2.18 10.406 16.672 1 97.69 110 GLU B O 1
ATOM 2053 N N . ILE B 1 111 ? -3.232 9.539 14.914 1 98.25 111 ILE B N 1
ATOM 2054 C CA . ILE B 1 111 ? -3.82 10.812 14.508 1 98.25 111 ILE B CA 1
ATOM 2055 C C . ILE B 1 111 ? -4.828 11.273 15.555 1 98.25 111 ILE B C 1
ATOM 2057 O O . ILE B 1 111 ? -4.844 12.453 15.93 1 98.25 111 ILE B O 1
ATOM 2061 N N . GLU B 1 112 ? -5.609 10.383 16.047 1 97.81 112 GLU B N 1
ATOM 2062 C CA . GLU B 1 112 ? -6.629 10.711 17.031 1 97.81 112 GLU B CA 1
ATOM 2063 C C . GLU B 1 112 ? -5.996 11.195 18.344 1 97.81 112 GLU B C 1
ATOM 2065 O O . GLU B 1 112 ? -6.523 12.094 19 1 97.81 112 GLU B O 1
ATOM 2070 N N . LYS B 1 113 ? -4.902 10.602 18.703 1 97.5 113 LYS B N 1
ATOM 2071 C CA . LYS B 1 113 ? -4.188 11.062 19.891 1 97.5 113 LYS B CA 1
ATOM 2072 C C . LYS B 1 113 ? -3.764 12.523 19.75 1 97.5 113 LYS B C 1
ATOM 2074 O O . LYS B 1 113 ? -3.877 13.305 20.688 1 97.5 113 LYS B O 1
ATOM 2079 N N . VAL B 1 114 ? -3.283 12.867 18.609 1 97.81 114 VAL B N 1
ATOM 2080 C CA . VAL B 1 114 ? -2.883 14.25 18.359 1 97.81 114 VAL B CA 1
ATOM 2081 C C . VAL B 1 114 ? -4.105 15.156 18.422 1 97.81 114 VAL B C 1
ATOM 2083 O O . VAL B 1 114 ? -4.062 16.234 19.031 1 97.81 114 VAL B O 1
ATOM 2086 N N . LEU B 1 115 ? -5.207 14.711 17.812 1 97.56 115 LEU B N 1
ATOM 2087 C CA . LEU B 1 115 ? -6.438 15.5 17.797 1 97.56 115 LEU B CA 1
ATOM 2088 C C . LEU B 1 115 ? -6.934 15.766 19.219 1 97.56 115 LEU B C 1
ATOM 2090 O O . LEU B 1 115 ? -7.434 16.859 19.516 1 97.56 115 LEU B O 1
ATOM 2094 N N . GLU B 1 116 ? -6.703 14.812 20.078 1 96.62 116 GLU B N 1
ATOM 2095 C CA . GLU B 1 116 ? -7.16 14.938 21.453 1 96.62 116 GLU B CA 1
ATOM 2096 C C . GLU B 1 116 ? -6.336 15.969 22.219 1 96.62 116 GLU B C 1
ATOM 2098 O O . GLU B 1 116 ? -6.836 16.594 23.156 1 96.62 116 GLU B O 1
ATOM 2103 N N . THR B 1 117 ? -5.16 16.141 21.812 1 95.75 117 THR B N 1
ATOM 2104 C CA . THR B 1 117 ? -4.242 17 22.562 1 95.75 117 THR B CA 1
ATOM 2105 C C . THR B 1 117 ? -4.152 18.375 21.922 1 95.75 117 THR B C 1
ATOM 2107 O O . THR B 1 117 ? -3.676 19.328 22.547 1 95.75 117 THR B O 1
ATOM 2110 N N . LEU B 1 118 ? -4.637 18.5 20.734 1 96.12 118 LEU B N 1
ATOM 2111 C CA . LEU B 1 118 ? -4.551 19.734 19.984 1 96.12 118 LEU B CA 1
ATOM 2112 C C . LEU B 1 118 ? -5.43 20.812 20.609 1 96.12 118 LEU B C 1
ATOM 2114 O O . LEU B 1 118 ? -6.629 20.609 20.812 1 96.12 118 LEU B O 1
ATOM 2118 N N . PRO B 1 119 ? -4.824 21.906 20.969 1 94.69 119 PRO B N 1
ATOM 2119 C CA . PRO B 1 119 ? -5.625 22.984 21.547 1 94.69 119 PRO B CA 1
ATOM 2120 C C . PRO B 1 119 ? -6.758 23.438 20.625 1 94.69 119 PRO B C 1
ATOM 2122 O O . PRO B 1 119 ? -6.609 23.422 19.391 1 94.69 119 PRO B O 1
ATOM 2125 N N . ALA B 1 120 ? -7.836 23.938 21.203 1 92.62 120 ALA B N 1
ATOM 2126 C CA . ALA B 1 120 ? -9.039 24.312 20.469 1 92.62 120 ALA B CA 1
ATOM 2127 C C . ALA B 1 120 ? -8.766 25.469 19.531 1 92.62 120 ALA B C 1
ATOM 2129 O O . ALA B 1 120 ? -9.422 25.609 18.484 1 92.62 120 ALA B O 1
ATOM 2130 N N . ARG B 1 121 ? -7.758 26.281 19.844 1 94.25 121 ARG B N 1
ATOM 2131 C CA . ARG B 1 121 ? -7.449 27.453 19.031 1 94.25 121 ARG B CA 1
ATOM 2132 C C . ARG B 1 121 ? -6.855 27.047 17.688 1 94.25 121 ARG B C 1
ATOM 2134 O O . ARG B 1 121 ? -6.863 27.844 16.75 1 94.25 121 ARG B O 1
ATOM 2141 N N . GLU B 1 122 ? -6.336 25.828 17.672 1 96.06 122 GLU B N 1
ATOM 2142 C CA . GLU B 1 122 ? -5.715 25.359 16.438 1 96.06 122 GLU B CA 1
ATOM 2143 C C . GLU B 1 122 ? -6.75 24.75 15.484 1 96.06 122 GLU B C 1
ATOM 2145 O O . GLU B 1 122 ? -6.691 23.562 15.172 1 96.06 122 GLU B O 1
ATOM 2150 N N . GLN B 1 123 ? -7.59 25.562 14.945 1 96.56 123 GLN B N 1
ATOM 2151 C CA . GLN B 1 123 ? -8.719 25.094 14.148 1 96.56 123 GLN B CA 1
ATOM 2152 C C . GLN B 1 123 ? -8.258 24.516 12.812 1 96.56 123 GLN B C 1
ATOM 2154 O O . GLN B 1 123 ? -8.805 23.516 12.344 1 96.56 123 GLN B O 1
ATOM 2159 N N . GLY B 1 124 ? -7.281 25.156 12.133 1 96.88 124 GLY B N 1
ATOM 2160 C CA . GLY B 1 124 ? -6.777 24.688 10.852 1 96.88 124 GLY B CA 1
ATOM 2161 C C . GLY B 1 124 ? -6.277 23.25 10.906 1 96.88 124 GLY B C 1
ATOM 2162 O O . GLY B 1 124 ? -6.859 22.359 10.273 1 96.88 124 GLY B O 1
ATOM 2163 N N . PRO B 1 125 ? -5.27 23.078 11.773 1 97.62 125 PRO B N 1
ATOM 2164 C CA . PRO B 1 125 ? -4.762 21.703 11.922 1 97.62 125 PRO B CA 1
ATOM 2165 C C . PRO B 1 125 ? -5.836 20.719 12.3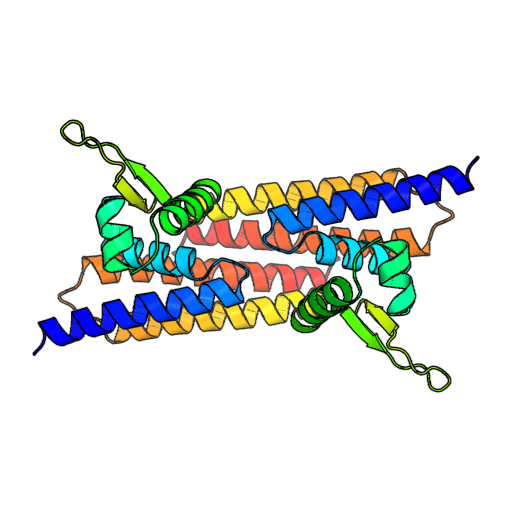75 1 97.62 125 PRO B C 1
ATOM 2167 O O . PRO B 1 125 ? -5.871 19.578 11.914 1 97.62 125 PRO B O 1
ATOM 2170 N N . ARG B 1 126 ? -6.672 21.109 13.227 1 97.56 126 ARG B N 1
ATOM 2171 C CA . ARG B 1 126 ? -7.719 20.219 13.719 1 97.56 126 ARG B CA 1
ATOM 2172 C C . ARG B 1 126 ? -8.609 19.75 12.57 1 97.56 126 ARG B C 1
ATOM 2174 O O . ARG B 1 126 ? -8.914 18.547 12.477 1 97.56 126 ARG B O 1
ATOM 2181 N N . THR B 1 127 ? -9.016 20.625 11.727 1 97.31 127 THR B N 1
ATOM 2182 C CA . THR B 1 127 ? -9.883 20.281 10.602 1 97.31 127 THR B CA 1
ATOM 2183 C C . THR B 1 127 ? -9.172 19.312 9.656 1 97.31 127 THR B C 1
ATOM 2185 O O . THR B 1 127 ? -9.734 18.281 9.281 1 97.31 127 THR B O 1
ATOM 2188 N N . ARG B 1 128 ? -7.953 19.594 9.344 1 97.69 128 ARG B N 1
ATOM 2189 C CA . ARG B 1 128 ? -7.23 18.781 8.375 1 97.69 128 ARG B CA 1
ATOM 2190 C C . ARG B 1 128 ? -6.879 17.422 8.953 1 97.69 128 ARG B C 1
ATOM 2192 O O . ARG B 1 128 ? -6.914 16.406 8.242 1 97.69 128 ARG B O 1
ATOM 2199 N N . LEU B 1 129 ? -6.539 17.359 10.227 1 98.12 129 LEU B N 1
ATOM 2200 C CA . LEU B 1 129 ? -6.258 16.078 10.859 1 98.12 129 LEU B CA 1
ATOM 2201 C C . LEU B 1 129 ? -7.531 15.25 10.992 1 98.12 129 LEU B C 1
ATOM 2203 O O . LEU B 1 129 ? -7.488 14.023 10.906 1 98.12 129 LEU B O 1
ATOM 2207 N N . THR B 1 130 ? -8.648 15.914 11.219 1 97.19 130 THR B N 1
ATOM 2208 C CA . THR B 1 130 ? -9.914 15.203 11.25 1 97.19 130 THR B CA 1
ATOM 2209 C C . THR B 1 130 ? -10.203 14.547 9.898 1 97.19 130 THR B C 1
ATOM 2211 O O . THR B 1 130 ? -10.625 13.391 9.844 1 97.19 130 THR B O 1
ATOM 2214 N N . GLU B 1 131 ? -9.961 15.234 8.859 1 96.94 131 GLU B N 1
ATOM 2215 C CA . GLU B 1 131 ? -10.133 14.672 7.52 1 96.94 131 GLU B CA 1
ATOM 2216 C C . GLU B 1 131 ? -9.188 13.5 7.289 1 96.94 131 GLU B C 1
ATOM 2218 O O . GLU B 1 131 ? -9.555 12.508 6.66 1 96.94 131 GLU B O 1
ATOM 2223 N N . TYR B 1 132 ? -8.008 13.68 7.727 1 97.94 132 TYR B N 1
ATOM 2224 C CA . TYR B 1 132 ? -7.004 12.625 7.609 1 97.94 132 TYR B CA 1
ATOM 2225 C C . TYR B 1 132 ? -7.43 11.375 8.375 1 97.94 132 TYR B C 1
ATOM 2227 O O . TYR B 1 132 ? -7.312 10.258 7.867 1 97.94 132 TYR B O 1
ATOM 2235 N N . ALA B 1 133 ? -7.977 11.523 9.594 1 97.5 133 ALA B N 1
ATOM 2236 C CA . ALA B 1 133 ? -8.5 10.414 10.383 1 97.5 133 ALA B CA 1
ATOM 2237 C C . ALA B 1 133 ? -9.672 9.742 9.68 1 97.5 133 ALA B C 1
ATOM 2239 O O . ALA B 1 133 ? -9.805 8.516 9.695 1 97.5 133 ALA B O 1
ATOM 2240 N N . GLU B 1 134 ? -10.492 10.547 9.078 1 96.5 134 GLU B N 1
ATOM 2241 C CA . GLU B 1 134 ? -11.633 10.008 8.352 1 96.5 134 GLU B CA 1
ATOM 2242 C C . GLU B 1 134 ? -11.18 9.148 7.176 1 96.5 134 GLU B C 1
ATOM 2244 O O . GLU B 1 134 ? -11.82 8.148 6.848 1 96.5 134 GLU B O 1
ATOM 2249 N N . PHE B 1 135 ? -10.188 9.586 6.574 1 97.62 135 PHE B N 1
ATOM 2250 C CA . PHE B 1 135 ? -9.602 8.789 5.504 1 97.62 135 PHE B CA 1
ATOM 2251 C C . PHE B 1 135 ? -9.211 7.402 6.016 1 97.62 135 PHE B C 1
ATOM 2253 O O . PHE B 1 135 ? -9.578 6.391 5.418 1 97.62 135 PHE B O 1
ATOM 2260 N N . TYR B 1 136 ? -8.5 7.352 7.094 1 97.69 136 TYR B N 1
ATOM 2261 C CA . TYR B 1 136 ? -8.07 6.066 7.641 1 97.69 136 TYR B CA 1
ATOM 2262 C C . TYR B 1 136 ? -9.273 5.238 8.086 1 97.69 136 TYR B C 1
ATOM 2264 O O . TYR B 1 136 ? -9.266 4.012 7.969 1 97.69 136 TYR B O 1
ATOM 2272 N N . ARG B 1 137 ? -10.273 5.895 8.586 1 96.88 137 ARG B N 1
ATOM 2273 C CA . ARG B 1 137 ? -11.492 5.176 8.953 1 96.88 137 ARG B CA 1
ATOM 2274 C C . ARG B 1 137 ? -12.141 4.551 7.727 1 96.88 137 ARG B C 1
ATOM 2276 O O . ARG B 1 137 ? -12.617 3.41 7.781 1 96.88 137 ARG B O 1
ATOM 2283 N N . ALA B 1 138 ? -12.18 5.277 6.68 1 97.44 138 ALA B N 1
ATOM 2284 C CA . ALA B 1 138 ? -12.742 4.758 5.434 1 97.44 138 ALA B CA 1
ATOM 2285 C C . ALA B 1 138 ? -11.953 3.547 4.941 1 97.44 138 ALA B C 1
ATOM 2287 O O . ALA B 1 138 ? -12.539 2.557 4.5 1 97.44 138 ALA B O 1
ATOM 2288 N N . ILE B 1 139 ? -10.664 3.625 5.004 1 98 139 ILE B N 1
ATOM 2289 C CA . ILE B 1 139 ? -9.82 2.516 4.574 1 98 139 ILE B CA 1
ATOM 2290 C C . ILE B 1 139 ? -10.078 1.298 5.457 1 98 139 ILE B C 1
ATOM 2292 O O . ILE B 1 139 ? -10.188 0.175 4.961 1 98 139 ILE B O 1
ATOM 2296 N N . ALA B 1 140 ? -10.117 1.525 6.762 1 97.69 140 ALA B N 1
ATOM 2297 C CA . ALA B 1 140 ? -10.406 0.427 7.684 1 97.69 140 ALA B CA 1
ATOM 2298 C C . ALA B 1 140 ? -11.719 -0.257 7.332 1 97.69 140 ALA B C 1
ATOM 2300 O O . ALA B 1 140 ? -11.805 -1.487 7.324 1 97.69 140 ALA B O 1
ATOM 2301 N N . ASP B 1 141 ? -12.688 0.504 7.02 1 96.88 141 ASP B N 1
ATOM 2302 C CA . ASP B 1 141 ? -13.984 -0.044 6.621 1 96.88 141 ASP B CA 1
ATOM 2303 C C . ASP B 1 141 ? -13.867 -0.837 5.32 1 96.88 141 ASP B C 1
ATOM 2305 O O . ASP B 1 141 ? -14.484 -1.896 5.18 1 96.88 141 ASP B O 1
ATOM 2309 N N . GLY B 1 142 ? -13.148 -0.264 4.414 1 97.94 142 GLY B N 1
ATOM 2310 C CA . GLY B 1 142 ? -12.891 -0.984 3.176 1 97.94 142 GLY B CA 1
ATOM 2311 C C . GLY B 1 142 ? -12.188 -2.314 3.395 1 97.94 142 GLY B C 1
ATOM 2312 O O . GLY B 1 142 ? -12.547 -3.318 2.777 1 97.94 142 GLY B O 1
ATOM 2313 N N . LEU B 1 143 ? -11.219 -2.352 4.285 1 97.94 143 LEU B N 1
ATOM 2314 C CA . LEU B 1 143 ? -10.492 -3.58 4.59 1 97.94 143 LEU B CA 1
ATOM 2315 C C . LEU B 1 143 ? -11.422 -4.621 5.207 1 97.94 143 LEU B C 1
ATOM 2317 O O . LEU B 1 143 ? -11.305 -5.812 4.914 1 97.94 143 LEU B O 1
ATOM 2321 N N . GLN B 1 144 ? -12.258 -4.152 6.051 1 97.12 144 GLN B N 1
ATOM 2322 C CA . GLN B 1 144 ? -13.234 -5.07 6.629 1 97.12 144 GLN B CA 1
ATOM 2323 C C . GLN B 1 144 ? -14.117 -5.684 5.547 1 97.12 144 GLN B C 1
ATOM 2325 O O . GLN B 1 144 ? -14.414 -6.879 5.586 1 97.12 144 GLN B O 1
ATOM 2330 N N . THR B 1 145 ? -14.562 -4.891 4.609 1 97.19 145 THR B N 1
ATOM 2331 C CA . THR B 1 145 ? -15.359 -5.383 3.49 1 97.19 145 THR B CA 1
ATOM 2332 C C . THR B 1 145 ? -14.586 -6.422 2.688 1 97.19 145 THR B C 1
ATOM 2334 O O . THR B 1 145 ? -15.141 -7.453 2.295 1 97.19 145 THR B O 1
ATOM 2337 N N . ALA B 1 146 ? -13.312 -6.184 2.42 1 98 146 ALA B N 1
ATOM 2338 C CA . ALA B 1 146 ? -12.477 -7.129 1.685 1 98 146 ALA B CA 1
ATOM 2339 C C . ALA B 1 146 ? -12.336 -8.445 2.443 1 98 146 ALA B C 1
ATOM 2341 O O . ALA B 1 146 ? -12.43 -9.523 1.854 1 98 146 ALA B O 1
ATOM 2342 N N . VAL B 1 147 ? -12.109 -8.352 3.715 1 97.31 147 VAL B N 1
ATOM 2343 C CA . VAL B 1 147 ? -11.977 -9.531 4.559 1 97.31 147 VAL B CA 1
ATOM 2344 C C . VAL B 1 147 ? -13.273 -10.344 4.523 1 97.31 147 VAL B C 1
ATOM 2346 O O . VAL B 1 147 ? -13.242 -11.562 4.355 1 97.31 147 VAL B O 1
ATOM 2349 N N . ASP B 1 148 ? -14.406 -9.672 4.633 1 96.19 148 ASP B N 1
ATOM 2350 C CA . ASP B 1 148 ? -15.703 -10.336 4.621 1 96.19 148 ASP B CA 1
ATOM 2351 C C . ASP B 1 148 ? -15.938 -11.062 3.299 1 96.19 148 ASP B C 1
ATOM 2353 O O . ASP B 1 148 ? -16.453 -12.188 3.283 1 96.19 148 ASP B O 1
ATOM 2357 N N . ARG B 1 149 ? -15.578 -10.445 2.266 1 94.81 149 ARG B N 1
ATOM 2358 C CA . ARG B 1 149 ? -15.742 -11.047 0.949 1 94.81 149 ARG B CA 1
ATOM 2359 C C . ARG B 1 149 ? -14.883 -12.305 0.813 1 94.81 149 ARG B C 1
ATOM 2361 O O . ARG B 1 149 ? -15.336 -13.32 0.28 1 94.81 149 ARG B O 1
ATOM 2368 N N . LEU B 1 150 ? -13.633 -12.219 1.285 1 94.75 150 LEU B N 1
ATOM 2369 C CA . LEU B 1 150 ? -12.711 -13.344 1.142 1 94.75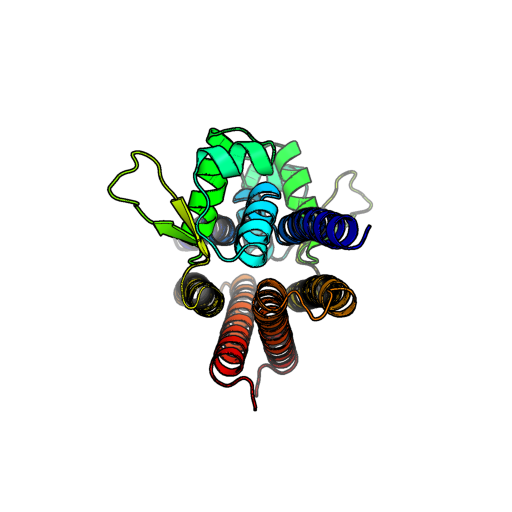 150 LEU B CA 1
ATOM 2370 C C . LEU B 1 150 ? -13.148 -14.523 2.006 1 94.75 150 LEU B C 1
ATOM 2372 O O . LEU B 1 150 ? -12.914 -15.68 1.652 1 94.75 150 LEU B O 1
ATOM 2376 N N . GLN B 1 151 ? -13.742 -14.219 3.082 1 93.12 151 GLN B N 1
ATOM 2377 C CA . GLN B 1 151 ? -14.195 -15.266 3.994 1 93.12 151 GLN B CA 1
ATOM 2378 C C . GLN B 1 151 ? -15.516 -15.867 3.521 1 93.12 151 GLN B C 1
ATOM 2380 O O . GLN B 1 151 ? -15.852 -17 3.893 1 93.12 151 GLN B O 1
ATOM 2385 N N . SER B 1 152 ? -16.359 -15.125 2.75 1 84.62 152 SER B N 1
ATOM 2386 C CA . SER B 1 152 ? -17.625 -15.594 2.213 1 84.62 152 SER B CA 1
ATOM 2387 C C . SER B 1 152 ? -17.719 -15.336 0.713 1 84.62 152 SER B C 1
ATOM 2389 O O . SER B 1 152 ? -18.516 -14.5 0.27 1 84.62 152 SER B O 1
ATOM 2391 N N . PRO B 1 153 ? -16.984 -15.852 -0.148 1 66.38 153 PRO B N 1
ATOM 2392 C CA . PRO B 1 153 ? -16.875 -15.469 -1.559 1 66.38 153 PRO B CA 1
ATOM 2393 C C . PRO B 1 153 ? -18.203 -15.555 -2.307 1 66.38 153 PRO B C 1
ATOM 2395 O O . PRO B 1 153 ? -18.391 -14.859 -3.307 1 66.38 153 PRO B O 1
ATOM 2398 N N . GLY B 1 154 ? -19.156 -16.453 -1.979 1 62.16 154 GLY B N 1
ATOM 2399 C CA . GLY B 1 154 ? -20.422 -16.641 -2.68 1 62.16 154 GLY B CA 1
ATOM 2400 C C . GLY B 1 154 ? -21.391 -15.492 -2.488 1 62.16 154 GLY B C 1
ATOM 2401 O O . GLY B 1 154 ? -22.469 -15.469 -3.1 1 62.16 154 GLY B O 1
ATOM 2402 N N . ARG B 1 155 ? -21.172 -14.391 -1.558 1 45.5 155 ARG B N 1
ATOM 2403 C CA . ARG B 1 155 ? -22.219 -13.398 -1.327 1 45.5 155 ARG B CA 1
ATOM 2404 C C . ARG B 1 155 ? -21.906 -12.086 -2.031 1 45.5 155 ARG B C 1
ATOM 2406 O O . ARG B 1 155 ? -20.734 -11.719 -2.164 1 45.5 155 ARG B O 1
#

Organism: NCBI:txid1123501

Secondary structure (DSSP, 8-state):
-HHHHHHHHHHHHHHHHHHHHHHTTS-HHHHHHHHHHHHH-S-EEHHHHHHHHT--HHHHHHHHHHHHHTTSEEEEE-TT-SSEEEEEPTTHHHHHHHHHHHHHHHHHHHHHHHHHHS-TT-HHHHHHHHHHHHHHHHHHHHHHHHHHHHH-TT-/-HHHHHHHHHHHHHHHHHHHHHHTTS-HHHHHHHHHHHHH-S-EEHHHHHHHHT--HHHHHHHHHHHHHTTSEEEEE-TT-SSEEEEEPTTHHHHHHHHHHHHHHHHHHHHHHHHHHS-TT-HHHHHHHHHHHHHHHHHHHHHHHHHHHHH-TT-

Sequence (310 aa):
MSGDTTTDLRSDFIERMGLIAQGEGMPRSAGRMLALLIWDGEPIAFADLAATLQISRGNVSTSARLLEERGLVRRVSRPAERQDFFQIAPNAFLSMLNGTRVRIENAMGEIEKVLETLPAREQGPRTRLTEYAEFYRAIADGLQTAVDRLQSPGRMSGDTTTDLRSDFIERMGLIAQGEGMPRSAGRMLALLIWDGEPIAFADLAATLQISRGNVSTSARLLEERGLVRRVSRPAERQDFFQIAPNAFLSMLNGTRVRIENAMGEIEKVLETLPAREQGPRTRLTEYAEFYRAIADGLQTAVDRLQSPGR

Nearest PDB structures (foldseek):
  1ku9-assembly1_B  TM=8.262E-01  e=1.095E-09  Methanocaldococcus jannaschii
  5jbr-assembly1_B  TM=7.199E-01  e=1.095E-09  Beutenbergia cavernae DSM 12333
  4nb5-assembly1_C  TM=7.599E-01  e=1.095E-09  Mycobacterium tuberculosis H37Rv
  3e6m-assembly2_C  TM=4.518E-01  e=1.166E-02  Ruegeria pomeroyi
  5e1w-assembly1_A  TM=4.941E-01  e=2.259E-02  Dehalococcoides mccartyi CBDB1

Foldseek 3Di:
DVVVVVVVVLVVQLQVQLVVCVVVPHHSLLSSLLSNQVVVVDWDWLVRSCVVSVHDSVSSVVSQVVLVVLQQKDWDDDVVDPTIIMHGHVVSVLSNLVVVLVVLVVVLVVLVVCLVVDDPVPPPVNVVSVVVSVVSVVVSVVSVVVNVCVVPVVD/DVVVVVVVVLVVQLQVQLVVCVVVPHHSLLSSLLSNQVVVVDWDWLVRSCVVSVHDSVSSVVSQVVLVVLQQKDWDDDVVDPTIIMHGHVVSVLSNLVVVLVVLVVVLVVLVVCLVVDDPVPPPVNVVSVVVSVVSVVVSVVSVVVSVCVVPVVD

Radius of gyration: 21.95 Å; Cα contacts (8 Å, |Δi|>4): 414; chains: 2; bounding box: 45×70×56 Å

Solvent-accessible surface area (backbone atoms only — not comparable to full-atom values): 16030 Å² total; per-residue (Å²): 117,73,69,55,47,55,52,49,50,50,53,50,48,21,53,52,37,11,53,50,26,40,77,72,50,40,58,38,66,34,22,26,50,51,38,45,29,48,51,66,68,48,73,40,42,57,68,52,50,22,64,76,68,67,50,52,68,68,53,47,52,53,29,49,50,53,36,36,75,45,34,39,32,39,80,45,80,44,91,93,46,96,54,56,21,37,27,64,29,84,64,16,69,58,42,31,50,51,55,49,43,53,53,42,52,51,50,32,48,55,48,51,54,49,60,72,67,50,57,82,86,48,50,70,36,47,53,43,49,50,52,53,36,48,49,38,50,20,46,46,51,7,47,51,48,17,50,51,34,69,76,40,70,94,110,117,73,70,56,45,53,52,51,50,50,55,50,48,22,54,51,38,11,52,50,26,40,76,72,51,38,58,38,67,36,24,26,51,50,38,46,28,47,52,67,68,48,72,40,41,58,69,51,49,21,63,77,68,68,50,52,67,68,53,47,52,52,30,50,50,52,34,35,74,44,34,38,31,40,78,46,80,45,89,92,46,96,54,56,21,37,27,64,28,85,62,17,68,60,41,30,50,51,54,49,43,52,52,40,51,50,51,35,48,56,50,49,53,50,58,72,66,49,58,82,86,47,50,66,36,48,54,44,50,49,53,52,36,48,49,39,50,21,47,47,52,7,48,50,49,17,51,52,34,70,76,42,69,94,111

InterPro domains:
  IPR000835 MarR-type HTH domain [PF12802] (25-80)
  IPR036388 Winged helix-like DNA-binding domain superfamily [G3DSA:1.10.10.10] (3-90)
  IPR036390 Winged helix DNA-binding domain superfamily [SSF46785] (11-92)
  IPR052362 HTH-type GbsR-related transcriptional regulator [PTHR38465] (11-152)

pLDDT: mean 94.47, std 9.12, range [45.38, 98.88]